Protein AF-0000000086814024 (afdb_homodimer)

Radius of gyration: 20.28 Å; Cα contacts (8 Å, |Δi|>4): 462; chains: 2; bounding box: 60×45×58 Å

Structure (mmCIF, N/CA/C/O backbone):
data_AF-0000000086814024-model_v1
#
loop_
_entity.id
_entity.type
_entity.pdbx_description
1 polymer 'Fibroblast growth factor'
#
loop_
_atom_site.group_PDB
_atom_site.id
_atom_site.type_symbol
_atom_site.label_atom_id
_atom_site.label_alt_id
_atom_site.label_comp_id
_atom_site.label_asym_id
_atom_site.label_entity_id
_atom_site.label_seq_id
_atom_site.pdbx_PDB_ins_code
_atom_site.Cartn_x
_atom_site.Cartn_y
_atom_site.Cartn_z
_atom_site.occupancy
_atom_site.B_iso_or_equiv
_atom_site.auth_seq_id
_atom_site.auth_comp_id
_atom_site.auth_asym_id
_atom_site.auth_atom_id
_atom_site.pdbx_PDB_model_num
ATOM 1 N N . MET A 1 1 ? 26.766 2.877 -0.945 1 27.7 1 MET A N 1
ATOM 2 C CA . MET A 1 1 ? 26.281 3.703 0.154 1 27.7 1 MET A CA 1
ATOM 3 C C . MET A 1 1 ? 26.094 2.871 1.42 1 27.7 1 MET A C 1
ATOM 5 O O . MET A 1 1 ? 25.75 1.693 1.351 1 27.7 1 MET A O 1
ATOM 9 N N . ARG A 1 2 ? 26.641 3.166 2.754 1 29.62 2 ARG A N 1
ATOM 10 C CA . ARG A 1 2 ? 27.203 2.314 3.803 1 29.62 2 ARG A CA 1
ATOM 11 C C . ARG A 1 2 ? 26.109 1.483 4.469 1 29.62 2 ARG A C 1
ATOM 13 O O . ARG A 1 2 ? 25.359 1.988 5.309 1 29.62 2 ARG A O 1
ATOM 20 N N . CYS A 1 3 ? 25.344 0.707 3.707 1 35.53 3 CYS A N 1
ATOM 21 C CA . CYS A 1 3 ? 24.688 -0.345 4.473 1 35.53 3 CYS A CA 1
ATOM 22 C C . CYS A 1 3 ? 25.672 -1.062 5.379 1 35.53 3 CYS A C 1
ATOM 24 O O . CYS A 1 3 ? 26.469 -1.87 4.91 1 35.53 3 CYS A O 1
ATOM 26 N N . ARG A 1 4 ? 26.438 -0.248 6.465 1 32.28 4 ARG A N 1
ATOM 27 C CA . ARG A 1 4 ? 27.344 -0.66 7.531 1 32.28 4 ARG A CA 1
ATOM 28 C C . ARG A 1 4 ? 26.953 -2.021 8.094 1 32.28 4 ARG A C 1
ATOM 30 O O . ARG A 1 4 ? 25.766 -2.314 8.242 1 32.28 4 ARG A O 1
ATOM 37 N N . LEU A 1 5 ? 27.953 -3.002 8.344 1 33.31 5 LEU A N 1
ATOM 38 C CA . LEU A 1 5 ? 28.359 -4.23 9.008 1 33.31 5 LEU A CA 1
ATOM 39 C C . LEU A 1 5 ? 27.844 -4.27 10.445 1 33.31 5 LEU A C 1
ATOM 41 O O . LEU A 1 5 ? 27.547 -3.227 11.031 1 33.31 5 LEU A O 1
ATOM 45 N N . TRP A 1 6 ? 28 -5.512 11.266 1 31.8 6 TRP A N 1
ATOM 46 C CA . TRP A 1 6 ? 27.578 -6.293 12.422 1 31.8 6 TRP A CA 1
ATOM 47 C C . TRP A 1 6 ? 27.938 -5.59 13.727 1 31.8 6 TRP A C 1
ATOM 49 O O . TRP A 1 6 ? 27.203 -5.668 14.711 1 31.8 6 TRP A O 1
ATOM 59 N N . LEU A 1 7 ? 29.266 -5.086 14 1 34.28 7 LEU A N 1
ATOM 60 C CA . LEU A 1 7 ? 29.906 -5.609 15.203 1 34.28 7 LEU A CA 1
ATOM 61 C C . LEU A 1 7 ? 29.203 -5.109 16.453 1 34.28 7 LEU A C 1
ATOM 63 O O . LEU A 1 7 ? 28.922 -5.891 17.375 1 34.28 7 LEU A O 1
ATOM 67 N N . GLY A 1 8 ? 29.5 -3.875 17.141 1 37.25 8 GLY A N 1
ATOM 68 C CA . GLY A 1 8 ? 29.891 -3.842 18.547 1 37.25 8 GLY A CA 1
ATOM 69 C C . GLY A 1 8 ? 28.734 -4.031 19.5 1 37.25 8 GLY A C 1
ATOM 70 O O . GLY A 1 8 ? 27.641 -3.496 19.266 1 37.25 8 GLY A O 1
ATOM 71 N N . LEU A 1 9 ? 28.797 -5.133 20.531 1 38.84 9 LEU A N 1
ATOM 72 C CA . LEU A 1 9 ? 28.156 -5.848 21.641 1 38.84 9 LEU A CA 1
ATOM 73 C C . LEU A 1 9 ? 27.75 -4.883 22.75 1 38.84 9 LEU A C 1
ATOM 75 O O . LEU A 1 9 ? 27.422 -5.309 23.859 1 38.84 9 LEU A O 1
ATOM 79 N N . ALA A 1 10 ? 28.188 -3.582 22.797 1 42.12 10 ALA A N 1
ATOM 80 C CA . ALA A 1 10 ? 28.188 -3.111 24.188 1 42.12 10 ALA A CA 1
ATOM 81 C C . ALA A 1 10 ? 26.828 -3.309 24.828 1 42.12 10 ALA A C 1
ATOM 83 O O . ALA A 1 10 ? 25.812 -2.809 24.328 1 42.12 10 ALA A O 1
ATOM 84 N N . TRP A 1 11 ? 26.703 -4.379 25.766 1 38.19 11 TRP A N 1
ATOM 85 C CA . TRP A 1 11 ? 25.719 -4.953 26.688 1 38.19 11 TRP A CA 1
ATOM 86 C C . TRP A 1 11 ? 25.094 -3.871 27.562 1 38.19 11 TRP A C 1
ATOM 88 O O . TRP A 1 11 ? 24.094 -4.121 28.25 1 38.19 11 TRP A O 1
ATOM 98 N N . LEU A 1 12 ? 25.953 -2.893 28.062 1 40.94 12 LEU A N 1
ATOM 99 C CA . LEU A 1 12 ? 25.578 -2.492 29.406 1 40.94 12 LEU A CA 1
ATOM 100 C C . LEU A 1 12 ? 24.188 -1.87 29.422 1 40.94 12 LEU A C 1
ATOM 102 O O . LEU A 1 12 ? 24 -0.721 29.016 1 40.94 12 LEU A O 1
ATOM 106 N N . LEU A 1 13 ? 23.203 -2.762 29.062 1 37.56 13 LEU A N 1
ATOM 107 C CA . LEU A 1 13 ? 21.812 -2.357 29.141 1 37.56 13 LEU A CA 1
ATOM 108 C C . LEU A 1 13 ? 21.438 -1.943 30.562 1 37.56 13 LEU A C 1
ATOM 110 O O . LEU A 1 13 ? 21.281 -2.793 31.438 1 37.56 13 LEU A O 1
ATOM 114 N N . LEU A 1 14 ? 22.25 -0.993 31.156 1 38.56 14 LEU A N 1
ATOM 115 C CA . LEU A 1 14 ? 21.656 -0.506 32.406 1 38.56 14 LEU A CA 1
ATOM 116 C C . LEU A 1 14 ? 20.156 -0.261 32.219 1 38.56 14 LEU A C 1
ATOM 118 O O . LEU A 1 14 ? 19.734 0.462 31.328 1 38.56 14 LEU A O 1
ATOM 122 N N . ALA A 1 15 ? 19.406 -1.253 32.719 1 37.56 15 ALA A N 1
ATOM 123 C CA . ALA A 1 15 ? 17.953 -1.358 32.906 1 37.56 15 ALA A CA 1
ATOM 124 C C . ALA A 1 15 ? 17.391 -0.088 33.531 1 37.56 15 ALA A C 1
ATOM 126 O O . ALA A 1 15 ? 17.531 0.134 34.75 1 37.56 15 ALA A O 1
ATOM 127 N N . ARG A 1 16 ? 17.75 1.13 33.125 1 37.81 16 ARG A N 1
ATOM 128 C CA . ARG A 1 16 ? 17 2.145 33.844 1 37.81 16 ARG A CA 1
ATOM 129 C C . ARG A 1 16 ? 15.508 1.826 33.844 1 37.81 16 ARG A C 1
ATOM 131 O O . ARG A 1 16 ? 14.992 1.274 32.875 1 37.81 16 ARG A O 1
ATOM 138 N N . ALA A 1 17 ? 14.977 1.644 35.094 1 39.06 17 ALA A N 1
ATOM 139 C CA . ALA A 1 17 ? 13.562 1.488 35.406 1 39.06 17 ALA A CA 1
ATOM 140 C C . ALA A 1 17 ? 12.711 2.5 34.656 1 39.06 17 ALA A C 1
ATOM 142 O O . ALA A 1 17 ? 12.945 3.707 34.719 1 39.06 17 ALA A O 1
ATOM 143 N N . PRO A 1 18 ? 12.352 2.234 33.375 1 38.06 18 PRO A N 1
ATOM 144 C CA . PRO A 1 18 ? 11.492 3.273 32.812 1 38.06 18 PRO A CA 1
ATOM 145 C C . PRO A 1 18 ? 10.344 3.67 33.719 1 38.06 18 PRO A C 1
ATOM 147 O O . PRO A 1 18 ? 9.828 2.832 34.469 1 38.06 18 PRO A O 1
ATOM 150 N N . GLY A 1 19 ? 10.469 4.707 34.531 1 33.19 19 GLY A N 1
ATOM 151 C CA . GLY A 1 19 ? 9.328 5.312 35.188 1 33.19 19 GLY A CA 1
ATOM 152 C C . GLY A 1 19 ? 8.062 5.289 34.344 1 33.19 19 GLY A C 1
ATOM 153 O O . GLY A 1 19 ? 8.133 5.184 33.125 1 33.19 19 GLY A O 1
ATOM 154 N N . ALA A 1 20 ? 6.934 5.012 35 1 36.22 20 ALA A N 1
ATOM 155 C CA . ALA A 1 20 ? 5.547 4.84 34.562 1 36.22 20 ALA A CA 1
ATOM 156 C C . ALA A 1 20 ? 5.117 5.973 33.625 1 36.22 20 ALA A C 1
ATOM 158 O O . ALA A 1 20 ? 4.734 7.051 34.094 1 36.22 20 ALA A O 1
ATOM 159 N N . ALA A 1 21 ? 5.934 6.5 32.781 1 40.34 21 ALA A N 1
ATOM 160 C CA . ALA A 1 21 ? 5.188 7.543 32.094 1 40.34 21 ALA A CA 1
ATOM 161 C C . ALA A 1 21 ? 3.9 6.984 31.5 1 40.34 21 ALA A C 1
ATOM 163 O O . ALA A 1 21 ? 3.912 5.934 30.844 1 40.34 21 ALA A O 1
ATOM 164 N N . ARG A 1 22 ? 2.877 7.121 32.094 1 36.31 22 ARG A N 1
ATOM 165 C CA . ARG A 1 22 ? 1.511 6.969 31.625 1 36.31 22 ARG A CA 1
ATOM 166 C C . ARG A 1 22 ? 1.355 7.578 30.234 1 36.31 22 ARG A C 1
ATOM 168 O O . ARG A 1 22 ? 1.285 8.805 30.078 1 36.31 22 ARG A O 1
ATOM 175 N N . THR A 1 23 ? 2.225 7.242 29.25 1 37.53 23 THR A N 1
ATOM 176 C CA . THR A 1 23 ? 1.844 7.777 27.938 1 37.53 23 THR A CA 1
ATOM 177 C C . THR A 1 23 ? 0.377 7.484 27.641 1 37.53 23 THR A C 1
ATOM 179 O O . THR A 1 23 ? -0.021 6.32 27.547 1 37.53 23 THR A O 1
ATOM 182 N N . SER A 1 24 ? -0.52 8.141 28.188 1 38.91 24 SER A N 1
ATOM 183 C CA . SER A 1 24 ? -1.853 8.117 27.594 1 38.91 24 SER A CA 1
ATOM 184 C C . SER A 1 24 ? -1.781 8.086 26.062 1 38.91 24 SER A C 1
ATOM 186 O O . SER A 1 24 ? -1.334 9.055 25.453 1 38.91 24 SER A O 1
ATOM 188 N N . SER A 1 25 ? -1.214 7.035 25.453 1 39.59 25 SER A N 1
ATOM 189 C CA . SER A 1 25 ? -1.237 6.828 24 1 39.59 25 SER A CA 1
ATOM 190 C C . SER A 1 25 ? -2.578 7.246 23.406 1 39.59 25 SER A C 1
ATOM 192 O O . SER A 1 25 ? -3.549 6.488 23.453 1 39.59 25 SER A O 1
ATOM 194 N N . GLY A 1 26 ? -3.037 8.422 23.688 1 36.91 26 GLY A N 1
ATOM 195 C CA . GLY A 1 26 ? -4.188 8.82 22.891 1 36.91 26 GLY A CA 1
ATOM 196 C C . GLY A 1 26 ? -4.086 8.398 21.438 1 36.91 26 GLY A C 1
ATOM 197 O O . GLY A 1 26 ? -3.027 8.531 20.812 1 36.91 26 GLY A O 1
ATOM 198 N N . LEU A 1 27 ? -4.715 7.289 21.062 1 42.31 27 LEU A N 1
ATOM 199 C CA . LEU A 1 27 ? -4.922 6.922 19.672 1 42.31 27 LEU A CA 1
ATOM 200 C C . LEU A 1 27 ? -5.043 8.164 18.797 1 42.31 27 LEU A C 1
ATOM 202 O O . LEU A 1 27 ? -5.941 8.984 19 1 42.31 27 LEU A O 1
ATOM 206 N N . ARG A 1 28 ? -3.984 8.844 18.469 1 41.75 28 ARG A N 1
ATOM 207 C CA . ARG A 1 28 ? -4.047 9.914 17.484 1 41.75 28 ARG A CA 1
ATOM 208 C C . ARG A 1 28 ? -5.062 9.602 16.391 1 41.75 28 ARG A C 1
ATOM 210 O O . ARG A 1 28 ? -5.055 8.508 15.836 1 41.75 28 ARG A O 1
ATOM 217 N N . ARG A 1 29 ? -6.238 10.148 16.438 1 46.12 29 ARG A N 1
ATOM 218 C CA . ARG A 1 29 ? -7.281 10.062 15.43 1 46.12 29 ARG A CA 1
ATOM 219 C C . ARG A 1 29 ? -6.691 10.164 14.023 1 46.12 29 ARG A C 1
ATOM 221 O O . ARG A 1 29 ? -5.848 11.023 13.766 1 46.12 29 ARG A O 1
ATOM 228 N N . PRO A 1 30 ? -6.809 9.086 13.242 1 48.22 30 PRO A N 1
ATOM 229 C CA . PRO A 1 30 ? -6.426 9.273 11.844 1 48.22 30 PRO A CA 1
ATOM 230 C C . PRO A 1 30 ? -6.973 10.57 11.25 1 48.22 30 PRO A C 1
ATOM 232 O O . PRO A 1 30 ? -8.148 10.898 11.453 1 48.22 30 PRO A O 1
ATOM 235 N N . ARG A 1 31 ? -6.258 11.633 11.125 1 46.56 31 ARG A N 1
ATOM 236 C CA . ARG A 1 31 ? -6.691 12.891 10.523 1 46.56 31 ARG A CA 1
ATOM 237 C C . ARG A 1 31 ? -7.188 12.672 9.094 1 46.56 31 ARG A C 1
ATOM 239 O O . ARG A 1 31 ? -6.438 12.211 8.234 1 46.56 31 ARG A O 1
ATOM 246 N N . SER A 1 32 ? -8.438 12.219 8.914 1 45.16 32 SER A N 1
ATOM 247 C CA . SER A 1 32 ? -9.031 12.234 7.582 1 45.16 32 SER A CA 1
ATOM 248 C C . SER A 1 32 ? -9.109 13.648 7.023 1 45.16 32 SER A C 1
ATOM 250 O O . SER A 1 32 ? -9.719 14.531 7.637 1 45.16 32 SER A O 1
ATOM 252 N N . TYR A 1 33 ? -8.156 14.297 6.688 1 46.97 33 TYR A N 1
ATOM 253 C CA . TYR A 1 33 ? -8.32 15.617 6.094 1 46.97 33 TYR A CA 1
ATOM 254 C C . TYR A 1 33 ? -9.141 15.539 4.812 1 46.97 33 TYR A C 1
ATOM 256 O O . TYR A 1 33 ? -9.047 14.555 4.066 1 46.97 33 TYR A O 1
ATOM 264 N N . PRO A 1 34 ? -10.25 16.188 4.676 1 48.5 34 PRO A N 1
ATOM 265 C CA . PRO A 1 34 ? -11.125 16.203 3.498 1 48.5 34 PRO A CA 1
ATOM 266 C C . PRO A 1 34 ? -10.336 16.219 2.188 1 48.5 34 PRO A C 1
ATOM 268 O O . PRO A 1 34 ? -10.719 15.523 1.234 1 48.5 34 PRO A O 1
ATOM 271 N N . HIS A 1 35 ? -9.555 17.391 1.841 1 51.19 35 HIS A N 1
ATOM 272 C CA . HIS A 1 35 ? -9.148 17.797 0.501 1 51.19 35 HIS A CA 1
ATOM 273 C C . HIS A 1 35 ? -7.898 17.047 0.048 1 51.19 35 HIS A C 1
ATOM 275 O O . HIS A 1 35 ? -6.832 17.656 -0.092 1 51.19 35 HIS A O 1
ATOM 281 N N . LEU A 1 36 ? -7.641 15.805 0.295 1 58.66 36 LEU A N 1
ATOM 282 C CA . LEU A 1 36 ? -6.359 15.141 0.079 1 58.66 36 LEU A CA 1
ATOM 283 C C . LEU A 1 36 ? -6.27 14.578 -1.336 1 58.66 36 LEU A C 1
ATOM 285 O O . LEU A 1 36 ? -5.246 14 -1.718 1 58.66 36 LEU A O 1
ATOM 289 N N . GLU A 1 37 ? -7.293 15.023 -2.182 1 68.5 37 GLU A N 1
ATOM 290 C CA . GLU A 1 37 ? -7.188 14.5 -3.543 1 68.5 37 GLU A CA 1
ATOM 291 C C . GLU A 1 37 ? -5.941 15.039 -4.242 1 68.5 37 GLU A C 1
ATOM 293 O O . GLU A 1 37 ? -5.66 16.234 -4.184 1 68.5 37 GLU A O 1
ATOM 298 N N . GLY A 1 38 ? -5.184 14.188 -4.695 1 73.31 38 GLY A N 1
ATOM 299 C CA . GLY A 1 38 ? -3.992 14.562 -5.445 1 73.31 38 GLY A CA 1
ATOM 300 C C . GLY A 1 38 ? -2.744 14.625 -4.586 1 73.31 38 GLY A C 1
ATOM 301 O O . GLY A 1 38 ? -1.641 14.82 -5.102 1 73.31 38 GLY A O 1
ATOM 302 N N . ASP A 1 39 ? -2.967 14.531 -3.314 1 80.88 39 ASP A N 1
ATOM 303 C CA . ASP A 1 39 ? -1.774 14.5 -2.473 1 80.88 39 ASP A CA 1
ATOM 304 C C . ASP A 1 39 ? -0.942 13.25 -2.748 1 80.88 39 ASP A C 1
ATOM 306 O O . ASP A 1 39 ? -1.49 12.164 -2.955 1 80.88 39 ASP A O 1
ATOM 310 N N . VAL A 1 40 ? 0.407 13.633 -2.969 1 87.94 40 VAL A N 1
ATOM 311 C CA . VAL A 1 40 ? 1.342 12.57 -3.312 1 87.94 40 VAL A CA 1
ATOM 312 C C . VAL A 1 40 ? 2.396 12.43 -2.217 1 87.94 40 VAL A C 1
ATOM 314 O O . VAL A 1 40 ? 2.889 13.43 -1.693 1 87.94 40 VAL A O 1
ATOM 317 N N . ARG A 1 41 ? 2.648 11.211 -1.819 1 89.06 41 ARG A N 1
ATOM 318 C CA . ARG A 1 41 ? 3.748 10.906 -0.911 1 89.06 41 ARG A CA 1
ATOM 319 C C . ARG A 1 41 ? 4.602 9.766 -1.449 1 89.06 41 ARG A C 1
ATOM 321 O O . ARG A 1 41 ? 4.074 8.75 -1.912 1 89.06 41 ARG A O 1
ATOM 328 N N . TRP A 1 42 ? 5.898 10 -1.424 1 93.12 42 TRP A N 1
ATOM 329 C CA . TRP A 1 42 ? 6.812 8.938 -1.817 1 93.12 42 TRP A CA 1
ATOM 330 C C . TRP A 1 42 ? 7.289 8.148 -0.599 1 93.12 42 TRP A C 1
ATOM 332 O O . TRP A 1 42 ? 7.848 8.727 0.338 1 93.12 42 TRP A O 1
ATOM 342 N N . ARG A 1 43 ? 7.051 6.906 -0.638 1 93.44 43 ARG A N 1
ATOM 343 C CA . ARG A 1 43 ? 7.422 6.02 0.461 1 93.44 43 ARG A CA 1
ATOM 344 C C . ARG A 1 43 ? 7.945 4.688 -0.062 1 93.44 43 ARG A C 1
ATOM 346 O O . ARG A 1 43 ? 7.703 4.328 -1.217 1 93.44 43 ARG A O 1
ATOM 353 N N . ARG A 1 44 ? 8.664 4.02 0.82 1 95.19 44 ARG A N 1
ATOM 354 C CA . ARG A 1 44 ? 8.977 2.613 0.589 1 95.19 44 ARG A CA 1
ATOM 355 C C . ARG A 1 44 ? 8.078 1.707 1.423 1 95.19 44 ARG A C 1
ATOM 357 O O . ARG A 1 44 ? 7.914 1.922 2.625 1 95.19 44 ARG A O 1
ATOM 364 N N . LEU A 1 45 ? 7.398 0.778 0.749 1 95.06 45 LEU A N 1
ATOM 365 C CA . LEU A 1 45 ? 6.496 -0.136 1.443 1 95.06 45 LEU A CA 1
ATOM 366 C C . LEU A 1 45 ? 7.262 -1.331 2.002 1 95.06 45 LEU A C 1
ATOM 368 O O . LEU A 1 45 ? 7.82 -2.125 1.244 1 95.06 45 LEU A O 1
ATOM 372 N N . PHE A 1 46 ? 7.18 -1.426 3.254 1 92.44 46 PHE A N 1
ATOM 373 C CA . PHE A 1 46 ? 7.93 -2.424 4.008 1 92.44 46 PHE A CA 1
ATOM 374 C C . PHE A 1 46 ? 7.008 -3.537 4.492 1 92.44 46 PHE A C 1
ATOM 376 O O . PHE A 1 46 ? 5.871 -3.279 4.895 1 92.44 46 PHE A O 1
ATOM 383 N N . SER A 1 47 ? 7.48 -4.703 4.438 1 89.44 47 SER A N 1
ATOM 384 C CA . SER A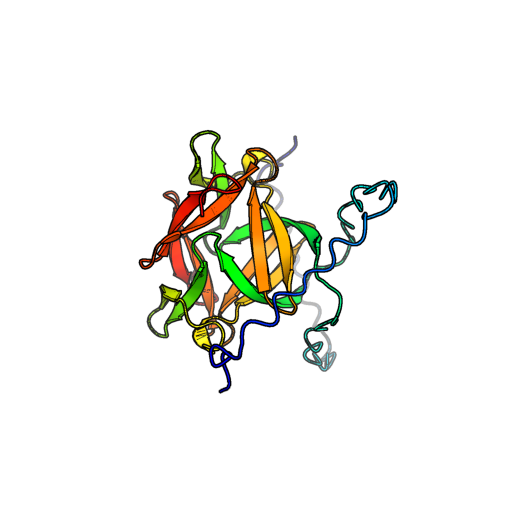 1 47 ? 6.742 -5.844 4.965 1 89.44 47 SER A CA 1
ATOM 385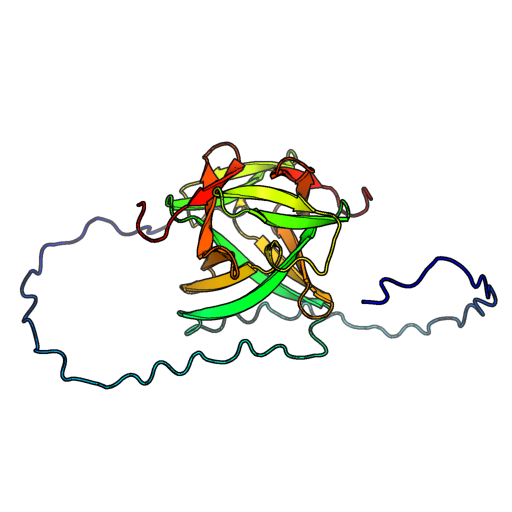 C C . SER A 1 47 ? 7.398 -6.398 6.227 1 89.44 47 SER A C 1
ATOM 387 O O . SER A 1 47 ? 8.602 -6.215 6.434 1 89.44 47 SER A O 1
ATOM 389 N N . SER A 1 48 ? 6.605 -7.07 7.012 1 83.88 48 SER A N 1
ATOM 390 C CA . SER A 1 48 ? 7.082 -7.66 8.258 1 83.88 48 SER A CA 1
ATOM 391 C C . SER A 1 48 ? 8.156 -8.711 8 1 83.88 48 SER A C 1
ATOM 393 O O . SER A 1 48 ? 8.961 -9.008 8.883 1 83.88 48 SER A O 1
ATOM 395 N N . THR A 1 49 ? 8.141 -9.203 6.828 1 83.88 49 THR A N 1
ATOM 396 C CA . THR A 1 49 ? 9.133 -10.211 6.477 1 83.88 49 THR A CA 1
ATOM 397 C C . THR A 1 49 ? 10.398 -9.555 5.922 1 83.88 49 THR A C 1
ATOM 399 O O . THR A 1 49 ? 11.266 -10.234 5.367 1 83.88 49 THR A O 1
ATOM 402 N N . HIS A 1 50 ? 10.578 -8.266 5.984 1 88.62 50 HIS A N 1
ATOM 403 C CA . HIS A 1 50 ? 11.766 -7.477 5.656 1 88.62 50 HIS A CA 1
ATOM 404 C C . HIS A 1 50 ? 11.953 -7.367 4.148 1 88.62 50 HIS A C 1
ATOM 406 O O . HIS A 1 50 ? 13.086 -7.395 3.656 1 88.62 50 HIS A O 1
ATOM 412 N N . PHE A 1 51 ? 10.875 -7.363 3.463 1 92.44 51 PHE A N 1
ATOM 413 C CA . PHE A 1 51 ? 10.898 -7.086 2.031 1 92.44 51 PHE A CA 1
ATOM 414 C C . PHE A 1 51 ? 10.273 -5.734 1.727 1 92.44 51 PHE A C 1
ATOM 416 O O . PHE A 1 51 ? 9.312 -5.328 2.385 1 92.44 51 PHE A O 1
ATOM 423 N N . PHE A 1 52 ? 10.875 -5.113 0.73 1 94.81 52 PHE A N 1
ATOM 424 C CA . PHE A 1 52 ? 10.297 -3.908 0.151 1 94.81 52 PHE A CA 1
ATOM 425 C C . PHE A 1 52 ? 9.633 -4.215 -1.188 1 94.81 52 PHE A C 1
ATOM 427 O O . PHE A 1 52 ? 10.156 -5.008 -1.975 1 94.81 52 PHE A O 1
ATOM 434 N N . LEU A 1 53 ? 8.5 -3.564 -1.377 1 95.88 53 LEU A N 1
ATOM 435 C CA . LEU A 1 53 ? 7.836 -3.711 -2.668 1 95.88 53 LEU A CA 1
ATOM 436 C C . LEU A 1 53 ? 8.656 -3.057 -3.777 1 95.88 53 LEU A C 1
ATOM 438 O O . LEU A 1 53 ? 9.141 -1.937 -3.617 1 95.88 53 LEU A O 1
ATOM 442 N N . ARG A 1 54 ? 8.875 -3.779 -4.805 1 96.12 54 ARG A N 1
ATOM 443 C CA . ARG A 1 54 ? 9.578 -3.279 -5.98 1 96.12 54 ARG A CA 1
ATOM 444 C C . ARG A 1 54 ? 8.82 -3.605 -7.258 1 96.12 54 ARG A C 1
ATOM 446 O O . ARG A 1 54 ? 8.242 -4.688 -7.387 1 96.12 54 ARG A O 1
ATOM 453 N N . VAL A 1 55 ? 8.812 -2.658 -8.195 1 96.12 55 VAL A N 1
ATOM 454 C CA . VAL A 1 55 ? 8.242 -2.871 -9.516 1 96.12 55 VAL A CA 1
ATOM 455 C C . VAL A 1 55 ? 9.32 -2.715 -10.586 1 96.12 55 VAL A C 1
ATOM 457 O O . VAL A 1 55 ? 9.906 -1.639 -10.734 1 96.12 55 VAL A O 1
ATOM 460 N N . ASP A 1 56 ? 9.523 -3.703 -11.312 1 95.25 56 ASP A N 1
ATOM 461 C CA . ASP A 1 56 ? 10.555 -3.662 -12.344 1 95.25 56 ASP A CA 1
ATOM 462 C C . ASP A 1 56 ? 10.016 -3.061 -13.641 1 95.25 56 ASP A C 1
ATOM 464 O O . ASP A 1 56 ? 8.805 -2.848 -13.781 1 95.25 56 ASP A O 1
ATOM 468 N N . PRO A 1 57 ? 10.914 -2.787 -14.586 1 95 57 PRO A N 1
ATOM 469 C CA . PRO A 1 57 ? 10.492 -2.123 -15.82 1 95 57 PRO A CA 1
ATOM 470 C C . PRO A 1 57 ? 9.547 -2.98 -16.656 1 95 57 PRO A C 1
ATOM 472 O O . PRO A 1 57 ? 8.914 -2.48 -17.594 1 95 57 PRO A O 1
ATOM 475 N N . SER A 1 58 ? 9.445 -4.262 -16.406 1 94.31 58 SER A N 1
ATOM 476 C CA . SER A 1 58 ? 8.523 -5.121 -17.141 1 94.31 58 SER A CA 1
ATOM 477 C C . SER A 1 58 ? 7.137 -5.105 -16.516 1 94.31 58 SER A C 1
ATOM 479 O O . SER A 1 58 ? 6.188 -5.664 -17.062 1 94.31 58 SER A O 1
ATOM 481 N N . GLY A 1 59 ? 7.055 -4.496 -15.375 1 94.31 59 GLY A N 1
ATOM 482 C CA . GLY A 1 59 ? 5.781 -4.457 -14.672 1 94.31 59 GLY A CA 1
ATOM 483 C C . GLY A 1 59 ? 5.633 -5.562 -13.641 1 94.31 59 GLY A C 1
ATOM 484 O O . GLY A 1 59 ? 4.582 -5.699 -13.016 1 94.31 59 GLY A O 1
ATOM 485 N N . LEU A 1 60 ? 6.688 -6.293 -13.5 1 96.06 60 LEU A N 1
ATOM 486 C CA . LEU A 1 60 ? 6.676 -7.359 -12.5 1 96.06 60 LEU A CA 1
ATOM 487 C C . LEU A 1 60 ? 6.844 -6.793 -11.094 1 96.06 60 LEU A C 1
ATOM 489 O O . LEU A 1 60 ? 7.727 -5.969 -10.859 1 96.06 60 LEU A O 1
ATOM 493 N N . VAL A 1 61 ? 5.957 -7.203 -10.297 1 95.88 61 VAL A N 1
ATOM 494 C CA . VAL A 1 61 ? 6.023 -6.785 -8.898 1 95.88 61 VAL A CA 1
ATOM 495 C C . VAL A 1 61 ? 6.699 -7.875 -8.062 1 95.88 61 VAL A C 1
ATOM 497 O O . VAL A 1 61 ? 6.289 -9.039 -8.109 1 95.88 61 VAL A O 1
ATOM 500 N N . GLN A 1 62 ? 7.734 -7.516 -7.285 1 96.25 62 GLN A N 1
ATOM 501 C CA . GLN A 1 62 ? 8.5 -8.438 -6.449 1 96.25 62 GLN A CA 1
ATOM 502 C C . GLN A 1 62 ? 8.906 -7.777 -5.133 1 96.25 62 GLN A C 1
ATOM 504 O O . GLN A 1 62 ? 8.586 -6.613 -4.891 1 96.25 62 GLN A O 1
ATOM 509 N N . GLY A 1 63 ? 9.445 -8.609 -4.297 1 94.38 63 GLY A N 1
ATOM 510 C CA . GLY A 1 63 ? 10.055 -8.102 -3.078 1 94.38 63 GLY A CA 1
ATOM 511 C C . GLY A 1 63 ? 11.57 -8.039 -3.145 1 94.38 63 GLY A C 1
ATOM 512 O O . GLY A 1 63 ? 12.195 -8.867 -3.807 1 94.38 63 GLY A O 1
ATOM 513 N N . THR A 1 64 ? 12.047 -6.973 -2.555 1 93.94 64 THR A N 1
ATOM 514 C CA . THR A 1 64 ? 13.5 -6.848 -2.445 1 93.94 64 THR A CA 1
ATOM 515 C C . THR A 1 64 ? 13.906 -6.539 -1.008 1 93.94 64 THR A C 1
ATOM 517 O O . THR A 1 64 ? 13.148 -5.906 -0.264 1 93.94 64 THR A O 1
ATOM 520 N N . ARG A 1 65 ? 15.039 -7.012 -0.68 1 92.62 65 ARG A N 1
ATOM 521 C CA . ARG A 1 65 ? 15.523 -6.723 0.665 1 92.62 65 ARG A CA 1
ATOM 522 C C . ARG A 1 65 ? 16.406 -5.473 0.672 1 92.62 65 ARG A C 1
ATOM 524 O O . ARG A 1 65 ? 16.812 -5 1.735 1 92.62 65 ARG A O 1
ATOM 531 N N . TRP A 1 66 ? 16.594 -4.91 -0.457 1 89.81 66 TRP A N 1
ATOM 532 C CA . TRP A 1 66 ? 17.422 -3.709 -0.574 1 89.81 66 TRP A CA 1
ATOM 533 C C . TRP A 1 66 ? 16.578 -2.453 -0.377 1 89.81 66 TRP A C 1
ATOM 535 O O . TRP A 1 66 ? 15.688 -2.162 -1.182 1 89.81 66 TRP A O 1
ATOM 545 N N . CYS A 1 67 ? 16.859 -1.712 0.619 1 81.19 67 CYS A N 1
ATOM 546 C CA . CYS A 1 67 ? 16.031 -0.558 0.968 1 81.19 67 CYS A CA 1
ATOM 547 C C . CYS A 1 67 ? 16.453 0.668 0.163 1 81.19 67 CYS A C 1
ATOM 549 O O . CYS A 1 67 ? 15.828 1.727 0.271 1 81.19 67 CYS A O 1
ATOM 551 N N . HIS A 1 68 ? 17.406 0.623 -0.664 1 86.62 68 HIS A N 1
ATOM 552 C CA . HIS A 1 68 ? 17.891 1.783 -1.408 1 86.62 68 HIS A CA 1
ATOM 553 C C . HIS A 1 68 ? 17.641 1.618 -2.904 1 86.62 68 HIS A C 1
ATOM 555 O O . HIS A 1 68 ? 18.141 2.404 -3.711 1 86.62 68 HIS A O 1
ATOM 561 N N . SER A 1 69 ? 16.875 0.641 -3.234 1 90.56 69 SER A N 1
ATOM 562 C CA . SER A 1 69 ? 16.594 0.453 -4.652 1 90.56 69 SER A CA 1
ATOM 563 C C . SER A 1 69 ? 15.617 1.512 -5.164 1 90.56 69 SER A C 1
ATOM 565 O O . SER A 1 69 ? 14.57 1.742 -4.559 1 90.56 69 SE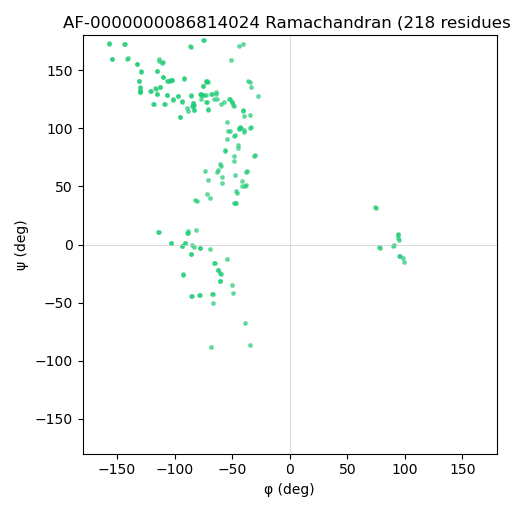R A O 1
ATOM 567 N N . PRO A 1 70 ? 16.031 2.164 -6.273 1 91 70 PRO A N 1
ATOM 568 C CA . PRO A 1 70 ? 15.117 3.154 -6.84 1 91 70 PRO A CA 1
ATOM 569 C C . PRO A 1 70 ? 13.773 2.547 -7.25 1 91 70 PRO A C 1
ATOM 571 O O . PRO A 1 70 ? 12.75 3.236 -7.238 1 91 70 PRO A O 1
ATOM 574 N N . ASP A 1 71 ? 13.797 1.27 -7.527 1 93.69 71 ASP A N 1
ATOM 575 C CA . ASP A 1 71 ? 12.594 0.596 -7.988 1 93.69 71 ASP A CA 1
ATOM 576 C C . ASP A 1 71 ? 11.641 0.312 -6.824 1 93.69 71 ASP A C 1
ATOM 578 O O . ASP A 1 71 ? 10.531 -0.173 -7.031 1 93.69 71 ASP A O 1
ATOM 582 N N . SER A 1 72 ? 12.086 0.667 -5.609 1 95.75 72 SER A N 1
ATOM 583 C CA . SER A 1 72 ? 11.266 0.363 -4.438 1 95.75 72 SER A CA 1
ATOM 584 C C . SER A 1 72 ? 10.555 1.609 -3.926 1 95.75 72 SER A C 1
ATOM 586 O O . SER A 1 72 ? 9.852 1.556 -2.916 1 95.75 72 SER A O 1
ATOM 588 N N . ILE A 1 73 ? 10.727 2.729 -4.582 1 95.56 73 ILE A N 1
ATOM 589 C CA . ILE A 1 73 ? 10.031 3.947 -4.188 1 95.56 73 ILE A CA 1
ATOM 590 C C . ILE A 1 73 ? 8.633 3.959 -4.801 1 95.56 73 ILE A C 1
ATOM 592 O O . ILE A 1 73 ? 8.484 3.877 -6.023 1 95.56 73 ILE A O 1
ATOM 596 N N . ILE A 1 74 ? 7.66 4.051 -3.92 1 95.31 74 ILE A N 1
ATOM 597 C CA . ILE A 1 74 ? 6.258 4.016 -4.32 1 95.31 74 ILE A CA 1
ATOM 598 C C . ILE A 1 74 ? 5.602 5.359 -4.008 1 95.31 74 ILE A C 1
ATOM 600 O O . ILE A 1 74 ? 5.758 5.895 -2.91 1 95.31 74 ILE A O 1
ATOM 604 N N . GLU A 1 75 ? 4.953 5.867 -5.004 1 94.31 75 GLU A N 1
ATOM 605 C CA . GLU A 1 75 ? 4.094 7.031 -4.8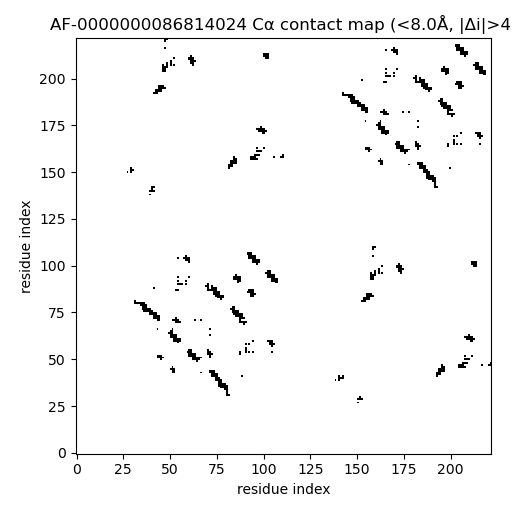12 1 94.31 75 GLU A CA 1
ATOM 606 C C . GLU A 1 75 ? 2.709 6.621 -4.316 1 94.31 75 GLU A C 1
ATOM 608 O O . GLU A 1 75 ? 2.02 5.832 -4.973 1 94.31 75 GLU A O 1
ATOM 613 N N . ILE A 1 76 ? 2.355 7.105 -3.15 1 93.5 76 ILE A N 1
ATOM 614 C CA . ILE A 1 76 ? 1.003 6.953 -2.625 1 93.5 76 ILE A CA 1
ATOM 615 C C . ILE A 1 76 ? 0.177 8.195 -2.957 1 93.5 76 ILE A C 1
ATOM 617 O O . ILE A 1 76 ? 0.401 9.266 -2.391 1 93.5 76 ILE A O 1
ATOM 621 N N . ARG A 1 77 ? -0.787 8.031 -3.885 1 91.44 77 ARG A N 1
ATOM 622 C CA . ARG A 1 77 ? -1.585 9.133 -4.406 1 91.44 77 ARG A CA 1
ATOM 623 C C . ARG A 1 77 ? -3.02 9.062 -3.895 1 91.44 77 ARG A C 1
ATOM 625 O O . ARG A 1 77 ? -3.701 8.055 -4.082 1 91.44 77 ARG A O 1
ATOM 632 N N . SER A 1 78 ? -3.34 10.156 -3.229 1 90.75 78 SER A N 1
ATOM 633 C CA . SER A 1 78 ? -4.73 10.242 -2.795 1 90.75 78 SER A CA 1
ATOM 634 C C . SER A 1 78 ? -5.664 10.477 -3.977 1 90.75 78 SER A C 1
ATOM 636 O O . SER A 1 78 ? -5.539 11.477 -4.688 1 90.75 78 SER A O 1
ATOM 638 N N . ILE A 1 79 ? -6.523 9.562 -4.254 1 88.5 79 ILE A N 1
ATOM 639 C CA . ILE A 1 79 ? -7.512 9.656 -5.324 1 88.5 79 ILE A CA 1
ATOM 640 C C . ILE A 1 79 ? -8.75 10.398 -4.82 1 88.5 79 ILE A C 1
ATOM 642 O O . ILE A 1 79 ? -9.273 11.281 -5.504 1 88.5 79 ILE A O 1
ATOM 646 N N . ARG A 1 80 ? -9.227 10.086 -3.643 1 87.44 80 ARG A N 1
ATOM 647 C CA . ARG A 1 80 ? -10.305 10.719 -2.891 1 87.44 80 ARG A CA 1
ATOM 648 C C . ARG A 1 80 ? -10.172 10.445 -1.397 1 87.44 80 ARG A C 1
ATOM 650 O O . ARG A 1 80 ? -9.234 9.758 -0.97 1 87.44 80 ARG A O 1
ATOM 657 N N . VAL A 1 81 ? -10.945 11.047 -0.724 1 85.19 81 VAL A N 1
ATOM 658 C CA . VAL A 1 81 ? -10.859 10.93 0.728 1 85.19 81 VAL A CA 1
ATOM 659 C C . VAL A 1 81 ? -10.797 9.453 1.121 1 85.19 81 VAL A C 1
ATOM 661 O O . VAL A 1 81 ? -11.672 8.672 0.743 1 85.19 81 VAL A O 1
ATOM 664 N N . GLY A 1 82 ? -9.727 9.023 1.854 1 87.88 82 GLY A N 1
ATOM 665 C CA . GLY A 1 82 ? -9.578 7.703 2.438 1 87.88 82 GLY A CA 1
ATOM 666 C C . GLY A 1 82 ? -9.164 6.648 1.428 1 87.88 82 GLY A C 1
ATOM 667 O O . GLY A 1 82 ? -9.109 5.461 1.753 1 87.88 82 GLY A O 1
ATOM 668 N N . VAL A 1 83 ? -9.047 7.047 0.138 1 92.44 83 VAL A N 1
ATOM 669 C CA . VAL A 1 83 ? -8.688 6.082 -0.897 1 92.44 83 VAL A CA 1
ATOM 670 C C . VAL A 1 83 ? -7.398 6.52 -1.59 1 92.44 83 VAL A C 1
ATOM 672 O O . VAL A 1 83 ? -7.273 7.672 -2.012 1 92.44 83 VAL A O 1
ATOM 675 N N . VAL A 1 84 ? -6.473 5.637 -1.752 1 93.88 84 VAL A N 1
ATOM 676 C CA . VAL A 1 84 ? -5.203 5.98 -2.389 1 93.88 84 VAL A CA 1
ATOM 677 C C . VAL A 1 84 ? -4.855 4.93 -3.441 1 93.88 84 VAL A C 1
ATOM 679 O O . VAL A 1 84 ? -5.32 3.789 -3.369 1 93.88 84 VAL A O 1
ATOM 682 N N . ALA A 1 85 ? -4.043 5.352 -4.43 1 94.62 85 ALA A N 1
ATOM 683 C CA . ALA A 1 85 ? -3.443 4.48 -5.438 1 94.62 85 ALA A CA 1
ATOM 684 C C . ALA A 1 85 ? -1.924 4.461 -5.309 1 94.62 85 ALA A C 1
ATOM 686 O O . ALA A 1 85 ? -1.32 5.434 -4.848 1 94.62 85 ALA A O 1
ATOM 687 N N . LEU A 1 86 ? -1.367 3.365 -5.66 1 95.38 86 LEU A N 1
ATOM 688 C CA . LEU A 1 86 ? 0.077 3.172 -5.582 1 95.38 86 LEU A CA 1
ATOM 689 C C . LEU A 1 86 ? 0.706 3.193 -6.969 1 95.38 86 LEU A C 1
ATOM 691 O O . LEU A 1 86 ? 0.235 2.508 -7.879 1 95.38 86 LEU A O 1
ATOM 695 N N . LYS A 1 87 ? 1.708 3.988 -7.129 1 95.31 87 LYS A N 1
ATOM 696 C CA . LYS A 1 87 ? 2.457 4.094 -8.375 1 95.31 87 LYS A CA 1
ATOM 697 C C . LYS A 1 87 ? 3.959 3.99 -8.125 1 95.31 87 LYS A C 1
ATOM 699 O O . LYS A 1 87 ? 4.488 4.641 -7.227 1 95.31 87 LYS A O 1
ATOM 704 N N . ALA A 1 88 ? 4.57 3.141 -8.93 1 95.88 88 ALA A N 1
ATOM 705 C CA . ALA A 1 88 ? 6.027 3.076 -8.852 1 95.88 88 ALA A CA 1
ATOM 706 C C . ALA A 1 88 ? 6.668 4.324 -9.453 1 95.88 88 ALA A C 1
ATOM 708 O O . ALA A 1 88 ? 6.504 4.594 -10.648 1 95.88 88 ALA A O 1
ATOM 709 N N . VAL A 1 89 ? 7.434 4.992 -8.695 1 95.69 89 VAL A N 1
ATOM 710 C CA . VAL A 1 89 ? 7.957 6.293 -9.094 1 95.69 89 VAL A CA 1
ATOM 711 C C . VAL A 1 89 ? 8.914 6.133 -10.273 1 95.69 89 VAL A C 1
ATOM 713 O O . VAL A 1 89 ? 8.844 6.887 -11.242 1 95.69 89 VAL A O 1
ATOM 716 N N . HIS A 1 90 ? 9.727 5.133 -10.188 1 95 90 HIS A N 1
ATOM 717 C CA . HIS A 1 90 ? 10.797 5.004 -11.164 1 95 90 HIS A CA 1
ATOM 718 C C . HIS A 1 90 ? 10.281 4.434 -12.484 1 95 90 HIS A C 1
ATOM 720 O O . HIS A 1 90 ? 10.672 4.887 -13.562 1 95 90 HIS A O 1
ATOM 726 N N . THR A 1 91 ? 9.453 3.439 -12.445 1 94.5 91 THR A N 1
ATOM 727 C CA . THR A 1 91 ? 9.023 2.754 -13.656 1 94.5 91 THR A CA 1
ATOM 728 C C . THR A 1 91 ? 7.734 3.361 -14.195 1 94.5 91 THR A C 1
ATOM 730 O O . THR A 1 91 ? 7.422 3.223 -15.383 1 94.5 91 THR A O 1
ATOM 733 N N . GLY A 1 92 ? 6.965 3.951 -13.352 1 94.12 92 GLY A N 1
ATOM 734 C CA . GLY A 1 92 ? 5.742 4.617 -13.773 1 94.12 92 GLY A CA 1
ATOM 735 C C . GLY A 1 92 ? 4.531 3.703 -13.766 1 94.12 92 GLY A C 1
ATOM 736 O O . GLY A 1 92 ? 3.418 4.137 -14.07 1 94.12 92 GLY A O 1
ATOM 737 N N . PHE A 1 93 ? 4.723 2.465 -13.414 1 94.81 93 PHE A N 1
ATOM 738 C CA . PHE A 1 93 ? 3.605 1.527 -13.359 1 94.81 93 PHE A CA 1
ATOM 739 C C . PHE A 1 93 ? 2.746 1.779 -12.125 1 94.81 93 PHE A C 1
ATOM 741 O O . PHE A 1 93 ? 3.268 2.045 -11.047 1 94.81 93 PHE A O 1
ATOM 748 N N . PHE A 1 94 ? 1.446 1.755 -12.344 1 94.75 94 PHE A N 1
ATOM 749 C CA . PHE A 1 94 ? 0.573 1.59 -11.195 1 94.75 94 PHE A CA 1
ATOM 750 C C . PHE A 1 94 ? 0.636 0.161 -10.664 1 94.75 94 PHE A C 1
ATOM 752 O O . PHE A 1 94 ? 0.748 -0.789 -11.445 1 94.75 94 PHE A O 1
ATOM 759 N N . VAL A 1 95 ? 0.631 0.069 -9.305 1 94.94 95 VAL A N 1
ATOM 760 C CA . VAL A 1 95 ? 0.551 -1.262 -8.711 1 94.94 95 VAL A CA 1
ATOM 761 C C . VAL A 1 95 ? -0.906 -1.716 -8.656 1 94.94 95 VAL A C 1
ATOM 763 O O . VAL A 1 95 ? -1.734 -1.089 -7.996 1 94.94 95 VAL A O 1
ATOM 766 N N . ALA A 1 96 ? -1.155 -2.754 -9.391 1 94.06 96 ALA A N 1
ATOM 767 C CA . ALA A 1 96 ? -2.508 -3.301 -9.445 1 94.06 96 ALA A CA 1
ATOM 768 C C . ALA A 1 96 ? -2.562 -4.691 -8.82 1 94.06 96 ALA A C 1
ATOM 770 O O . ALA A 1 96 ? -1.523 -5.293 -8.531 1 94.06 96 ALA A O 1
ATOM 771 N N . MET A 1 97 ? -3.789 -5.031 -8.453 1 92.38 97 MET A N 1
ATOM 772 C CA . MET A 1 97 ? -4.016 -6.34 -7.852 1 92.38 97 MET A CA 1
ATOM 773 C C . MET A 1 97 ? -5.176 -7.059 -8.531 1 92.38 97 MET A C 1
ATOM 775 O O . MET A 1 97 ? -6.195 -6.445 -8.852 1 92.38 97 MET A O 1
ATOM 779 N N . SER A 1 98 ? -4.965 -8.297 -8.805 1 89.94 98 SER A N 1
ATOM 780 C CA . SER A 1 98 ? -6.066 -9.125 -9.281 1 89.94 98 SER A CA 1
ATOM 781 C C . SER A 1 98 ? -7.016 -9.492 -8.141 1 89.94 98 SER A C 1
ATOM 783 O O . SER A 1 98 ? -6.738 -9.188 -6.98 1 89.94 98 SER A O 1
ATOM 785 N N . ARG A 1 99 ? -8.047 -10.148 -8.484 1 90 99 ARG A N 1
ATOM 786 C CA . ARG A 1 99 ? -9.047 -10.594 -7.52 1 90 99 ARG A CA 1
ATOM 787 C C . ARG A 1 99 ? -8.43 -11.523 -6.477 1 90 99 ARG A C 1
ATOM 789 O O . ARG A 1 99 ? -8.836 -11.523 -5.316 1 90 99 ARG A O 1
ATOM 796 N N . ARG A 1 100 ? -7.414 -12.273 -6.906 1 90.88 100 ARG A N 1
ATOM 797 C CA . ARG A 1 100 ? -6.824 -13.273 -6.02 1 90.88 100 ARG A CA 1
ATOM 798 C C . ARG A 1 100 ? -5.672 -12.68 -5.215 1 90.88 100 ARG A C 1
ATOM 800 O O . ARG A 1 100 ? -4.941 -13.398 -4.539 1 90.88 100 ARG A O 1
ATOM 807 N N . GLY A 1 101 ? -5.395 -11.445 -5.383 1 89.25 101 GLY A N 1
ATOM 808 C CA . GLY A 1 101 ? -4.375 -10.789 -4.578 1 89.25 101 GLY A CA 1
ATOM 809 C C . GLY A 1 101 ? -3.012 -10.773 -5.238 1 89.25 101 GLY A C 1
ATOM 810 O O . GLY A 1 101 ? -2.008 -10.461 -4.594 1 89.25 101 GLY A O 1
ATOM 811 N N . HIS A 1 102 ? -3.041 -11.195 -6.496 1 92.25 102 HIS A N 1
ATOM 812 C CA . HIS A 1 102 ? -1.786 -11.141 -7.238 1 92.25 102 HIS A CA 1
ATOM 813 C C . HIS A 1 102 ? -1.471 -9.727 -7.691 1 92.25 102 HIS A C 1
ATOM 815 O O . HIS A 1 102 ? -2.314 -9.062 -8.305 1 92.25 102 HIS A O 1
ATOM 821 N N . LEU A 1 103 ? -0.22 -9.336 -7.379 1 94.25 103 LEU A N 1
ATOM 822 C CA . LEU A 1 103 ? 0.18 -7.977 -7.727 1 94.25 103 LEU A CA 1
ATOM 823 C C . LEU A 1 103 ? 0.832 -7.938 -9.102 1 94.25 103 LEU A C 1
ATOM 825 O O . LEU A 1 103 ? 1.569 -8.859 -9.477 1 94.25 103 LEU A O 1
ATOM 829 N N . TYR A 1 104 ? 0.547 -6.875 -9.82 1 94.12 104 TYR A N 1
ATOM 830 C CA . TYR A 1 104 ? 1.187 -6.621 -11.109 1 94.12 104 TYR A CA 1
ATOM 831 C C . TYR A 1 104 ? 1.204 -5.129 -11.422 1 94.12 104 TYR A C 1
ATOM 833 O O . TYR A 1 104 ? 0.487 -4.348 -10.797 1 94.12 104 TYR A O 1
ATOM 841 N N . GLY A 1 105 ? 2.072 -4.77 -12.289 1 94.75 105 GLY A N 1
ATOM 842 C CA . GLY A 1 105 ? 2.141 -3.389 -12.742 1 94.75 105 GLY A CA 1
ATOM 843 C C . GLY A 1 105 ? 1.192 -3.09 -13.883 1 94.75 105 GLY A C 1
ATOM 844 O O . GLY A 1 105 ? 1.104 -3.859 -14.844 1 94.75 105 GLY A O 1
ATOM 845 N N . SER A 1 106 ? 0.396 -2.004 -13.664 1 93.56 106 SER A N 1
ATOM 846 C CA . SER A 1 106 ? -0.522 -1.579 -14.711 1 93.56 106 SER A CA 1
ATOM 847 C C . SER A 1 106 ? -0.114 -0.228 -15.289 1 93.56 106 SER A C 1
ATOM 849 O O . SER A 1 106 ? 0.386 0.636 -14.57 1 93.56 106 SER A O 1
ATOM 851 N N . VAL A 1 107 ? -0.144 -0.08 -16.625 1 85.69 107 VAL A N 1
ATOM 852 C CA . VAL A 1 107 ? 0.177 1.181 -17.281 1 85.69 107 VAL A CA 1
ATOM 853 C C . VAL A 1 107 ? -0.948 2.188 -17.047 1 85.69 107 VAL A C 1
ATOM 855 O O . VAL A 1 107 ? -2.119 1.809 -16.953 1 85.69 107 VAL A O 1
ATOM 858 N N . PRO A 1 108 ? -0.423 3.406 -16.828 1 72.75 108 PRO A N 1
ATOM 859 C CA . PRO A 1 108 ? -1.462 4.43 -16.688 1 72.75 108 PRO A CA 1
ATOM 860 C C . PRO A 1 108 ? -2.449 4.43 -17.844 1 72.75 108 PRO A C 1
ATOM 862 O O . PRO A 1 108 ? -2.047 4.273 -19 1 72.75 108 PRO A O 1
ATOM 865 N N . GLY A 1 109 ? -3.73 4.324 -17.609 1 67.75 109 GLY A N 1
ATOM 866 C CA . GLY A 1 109 ? -4.715 4.344 -18.672 1 67.75 109 GLY A CA 1
ATOM 867 C C . GLY A 1 109 ? -5.18 2.959 -19.094 1 67.75 109 GLY A C 1
ATOM 868 O O . GLY A 1 109 ? -6.07 2.82 -19.938 1 67.75 109 GLY A O 1
ATOM 869 N N . ALA A 1 110 ? -4.527 1.914 -18.672 1 60.72 110 ALA A N 1
ATOM 870 C CA . ALA A 1 110 ? -4.949 0.572 -19.062 1 60.72 110 ALA A CA 1
ATOM 871 C C . ALA A 1 110 ? -6.242 0.176 -18.359 1 60.72 110 ALA A C 1
ATOM 873 O O . ALA A 1 110 ? -6.594 -1.007 -18.312 1 60.72 110 ALA A O 1
ATOM 874 N N . HIS A 1 111 ? -7.203 0.998 -18.266 1 49.81 111 HIS A N 1
ATOM 875 C CA . HIS A 1 111 ? -8.445 0.618 -17.594 1 49.81 111 HIS A CA 1
ATOM 876 C C . HIS A 1 111 ? -9.305 -0.263 -18.5 1 49.81 111 HIS A C 1
ATOM 878 O O . HIS A 1 111 ? -9.258 -0.137 -19.719 1 49.81 111 HIS A O 1
ATOM 884 N N . MET B 1 1 ? -25.578 0.445 2.158 1 28.48 1 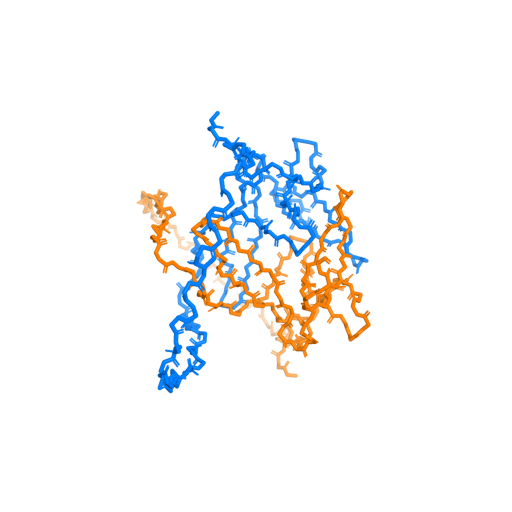MET B N 1
ATOM 885 C CA . MET B 1 1 ? -25.156 1.807 2.457 1 28.48 1 MET B CA 1
ATOM 886 C C . MET B 1 1 ? -24.781 2.551 1.179 1 28.48 1 MET B C 1
ATOM 888 O O . MET B 1 1 ? -24.234 1.957 0.243 1 28.48 1 MET B O 1
ATOM 892 N N . ARG B 1 2 ? -25.297 3.852 0.651 1 30.36 2 ARG B N 1
ATOM 893 C CA . ARG B 1 2 ? -25.781 4.199 -0.68 1 30.36 2 ARG B CA 1
ATOM 894 C C . ARG B 1 2 ? -24.625 4.309 -1.673 1 30.36 2 ARG B C 1
ATOM 896 O O . ARG B 1 2 ? -23.891 5.297 -1.662 1 30.36 2 ARG B O 1
ATOM 903 N N . CYS B 1 3 ? -23.859 3.217 -1.962 1 34.66 3 CYS B N 1
ATOM 904 C CA . CYS B 1 3 ? -23.234 3.246 -3.279 1 34.66 3 CYS B CA 1
ATOM 905 C C . CYS B 1 3 ? -24.188 3.803 -4.324 1 34.66 3 CYS B C 1
ATOM 907 O O . CYS B 1 3 ? -25.359 3.404 -4.379 1 34.66 3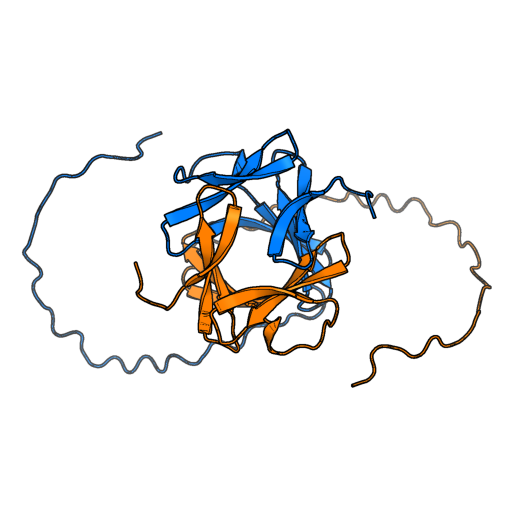 CYS B O 1
ATOM 909 N N . ARG B 1 4 ? -24.125 4.992 -4.988 1 33.25 4 ARG B N 1
ATOM 910 C CA . ARG B 1 4 ? -25.031 5.68 -5.91 1 33.25 4 ARG B CA 1
ATOM 911 C C . ARG B 1 4 ? -25.781 4.684 -6.785 1 33.25 4 ARG B C 1
ATOM 913 O O . ARG B 1 4 ? -25.188 3.773 -7.355 1 33.25 4 ARG B O 1
ATOM 920 N N . LEU B 1 5 ? -27.109 4.457 -6.695 1 35.19 5 LEU B N 1
ATOM 921 C CA . LEU B 1 5 ? -28.125 4.445 -7.742 1 35.19 5 LEU B CA 1
ATOM 922 C C . LEU B 1 5 ? -27.734 5.359 -8.898 1 35.19 5 LEU B C 1
ATOM 924 O O . LEU B 1 5 ? -27.156 6.43 -8.68 1 35.19 5 LEU B O 1
ATOM 928 N N . TRP B 1 6 ? -27.734 4.879 -10.266 1 36.38 6 TRP B N 1
ATOM 929 C CA . TRP B 1 6 ? -27.562 5.441 -11.602 1 36.38 6 TRP B CA 1
ATOM 930 C C . TRP B 1 6 ? -28.391 6.715 -11.758 1 36.38 6 TRP B C 1
ATOM 932 O O . TRP B 1 6 ? -29.609 6.656 -11.93 1 36.38 6 TRP B O 1
ATOM 942 N N . LEU B 1 7 ? -28.641 7.688 -10.773 1 36.16 7 LEU B N 1
ATOM 943 C CA . LEU B 1 7 ? -29.484 8.75 -11.328 1 36.16 7 LEU B CA 1
ATOM 944 C C . LEU B 1 7 ? -29 9.148 -12.719 1 36.16 7 LEU B C 1
ATOM 946 O O . LEU B 1 7 ? -27.859 8.875 -13.086 1 36.16 7 LEU B O 1
ATOM 950 N N . GLY B 1 8 ? -29.859 10.086 -13.578 1 36.72 8 GLY B N 1
ATOM 951 C CA . GLY B 1 8 ? -30.219 10.797 -14.797 1 36.72 8 GLY B CA 1
ATOM 952 C C . GLY B 1 8 ? -29.062 11.578 -15.398 1 36.72 8 GLY B C 1
ATOM 953 O O . GLY B 1 8 ? -28.094 11.875 -14.711 1 36.72 8 GLY B O 1
ATOM 954 N N . LEU B 1 9 ? -29.203 11.914 -16.906 1 40.66 9 LEU B N 1
ATOM 955 C CA . LEU B 1 9 ? -28.656 12.305 -18.203 1 40.66 9 LEU B CA 1
ATOM 956 C C . LEU B 1 9 ? -28.172 13.758 -18.188 1 40.66 9 LEU B C 1
ATOM 958 O O . LEU B 1 9 ? -28.031 14.383 -19.234 1 40.66 9 LEU B O 1
ATOM 962 N N . ALA B 1 10 ? -28.344 14.57 -17.094 1 42.81 10 ALA B N 1
ATOM 963 C CA . ALA B 1 10 ? -28.25 15.953 -17.547 1 42.81 10 ALA B CA 1
ATOM 964 C C . ALA B 1 10 ? -26.953 16.203 -18.297 1 42.81 10 ALA B C 1
ATOM 966 O O . ALA B 1 10 ? -25.859 16.109 -17.703 1 42.81 10 ALA B O 1
ATOM 967 N N . TRP B 1 11 ? -26.953 16.016 -19.703 1 38.28 11 TRP B N 1
ATOM 968 C CA . TRP B 1 11 ? -25.984 16.234 -20.766 1 38.28 11 TRP B CA 1
ATOM 969 C C . TRP B 1 11 ? -25.406 17.641 -20.688 1 38.28 11 TRP B C 1
ATOM 971 O O . TRP B 1 11 ? -24.5 18 -21.453 1 38.28 11 TRP B O 1
ATOM 981 N N . LEU B 1 12 ? -26.25 18.672 -20.266 1 41.03 12 LEU B N 1
ATOM 982 C CA . LEU B 1 12 ? -25.906 19.922 -20.938 1 41.03 12 LEU B CA 1
ATOM 983 C C . LEU B 1 12 ? -24.484 20.359 -20.547 1 41.03 12 LEU B C 1
ATOM 985 O O . LEU B 1 12 ? -24.266 20.891 -19.453 1 41.03 12 LEU B O 1
ATOM 989 N N . LEU B 1 13 ? -23.547 19.484 -20.922 1 37.81 13 LEU B N 1
ATOM 990 C CA . LEU B 1 13 ? -22.141 19.859 -20.719 1 37.81 13 LEU B CA 1
ATOM 991 C C . LEU B 1 13 ? -21.797 21.141 -21.469 1 37.81 13 LEU B C 1
ATOM 993 O O . LEU B 1 13 ? -21.703 21.125 -22.703 1 37.81 13 LEU B O 1
ATOM 997 N N . LEU B 1 14 ? -22.547 22.25 -21.156 1 38.16 14 LEU B N 1
ATOM 998 C CA . LEU B 1 14 ? -21.953 23.484 -21.688 1 38.16 14 LEU B CA 1
ATOM 999 C C . LEU B 1 14 ? -20.453 23.5 -21.5 1 38.16 14 LEU B C 1
ATOM 1001 O O . LEU B 1 14 ? -19.953 23.312 -20.375 1 38.16 14 LEU B O 1
ATOM 1005 N N . ALA B 1 15 ? -19.75 23.172 -22.609 1 36.91 15 ALA B N 1
ATOM 1006 C CA . ALA B 1 15 ? -18.328 23.203 -22.906 1 36.91 15 ALA B CA 1
ATOM 1007 C C . ALA B 1 15 ? -17.703 24.531 -22.469 1 36.91 15 ALA B C 1
ATOM 1009 O O . ALA B 1 15 ? -17.875 25.547 -23.125 1 36.91 15 ALA B O 1
ATOM 1010 N N . ARG B 1 16 ? -17.984 25.047 -21.266 1 37.38 16 ARG B N 1
ATOM 1011 C CA . ARG B 1 16 ? -17.203 26.25 -21.062 1 37.38 16 ARG B CA 1
ATOM 1012 C C . ARG B 1 16 ? -15.727 26.016 -21.391 1 37.38 16 ARG B C 1
ATOM 1014 O O . ARG B 1 16 ? -15.219 24.906 -21.188 1 37.38 16 ARG B O 1
ATOM 1021 N N . ALA B 1 17 ? -15.234 26.828 -22.391 1 39.25 17 ALA B N 1
ATOM 1022 C CA . ALA B 1 17 ? -13.844 26.938 -22.812 1 39.25 17 ALA B CA 1
ATOM 1023 C C . ALA B 1 17 ? -12.906 27.031 -21.609 1 39.25 17 ALA B C 1
ATOM 1025 O O . ALA B 1 17 ? -13.078 27.906 -20.75 1 39.25 17 ALA B O 1
ATOM 1026 N N . PRO B 1 18 ? -12.484 25.906 -21.031 1 38.09 18 PRO B N 1
ATOM 1027 C CA . PRO B 1 18 ? -11.555 26.125 -19.922 1 38.09 18 PRO B CA 1
ATOM 1028 C C . PRO B 1 18 ? -10.43 27.0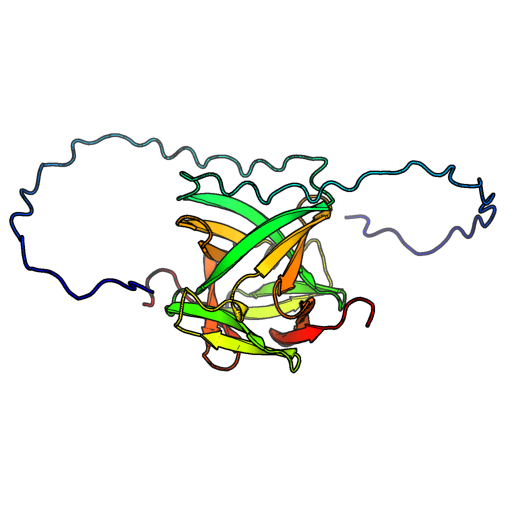94 -20.281 1 38.09 18 PRO B C 1
ATOM 1030 O O . PRO B 1 18 ? -9.945 27.094 -21.422 1 38.09 18 PRO B O 1
ATOM 1033 N N . GLY B 1 19 ? -10.562 28.375 -20.016 1 32.97 19 GLY B N 1
ATOM 1034 C CA . GLY B 1 19 ? -9.422 29.266 -20.047 1 32.97 19 GLY B CA 1
ATOM 1035 C C . GLY B 1 19 ? -8.141 28.625 -19.547 1 32.97 19 GLY B C 1
ATOM 1036 O O . GLY B 1 19 ? -8.188 27.625 -18.828 1 32.97 19 GLY B O 1
ATOM 1037 N N . ALA B 1 20 ? -7.02 28.953 -20.234 1 35.62 20 ALA B N 1
ATOM 1038 C CA . ALA B 1 20 ? -5.629 28.516 -20.109 1 35.62 20 ALA B CA 1
ATOM 1039 C C . ALA B 1 20 ? -5.152 28.578 -18.672 1 35.62 20 ALA B C 1
ATOM 1041 O O . ALA B 1 20 ? -4.762 29.641 -18.188 1 35.62 20 ALA B O 1
ATOM 1042 N N . ALA B 1 21 ? -5.98 28.297 -17.672 1 39.56 21 ALA B N 1
ATOM 1043 C CA . ALA B 1 21 ? -5.211 28.453 -16.453 1 39.56 21 ALA B CA 1
ATOM 1044 C C . ALA B 1 21 ? -3.906 27.672 -16.5 1 39.56 21 ALA B C 1
ATOM 1046 O O . ALA B 1 21 ? -3.898 26.5 -16.891 1 39.56 21 ALA B O 1
ATOM 1047 N N . ARG B 1 22 ? -2.895 28.281 -16.812 1 36.03 22 ARG B N 1
ATOM 1048 C CA . ARG B 1 22 ? -1.519 27.828 -16.625 1 36.03 22 ARG B CA 1
ATOM 1049 C C . ARG B 1 22 ? -1.337 27.156 -15.266 1 36.03 22 ARG B C 1
ATOM 1051 O O . ARG B 1 22 ? -1.311 27.844 -14.234 1 36.03 22 ARG B O 1
ATOM 1058 N N . THR B 1 23 ? -2.127 26.125 -14.906 1 37.88 23 THR B N 1
ATOM 1059 C CA . THR B 1 23 ? -1.742 25.453 -13.672 1 37.88 23 THR B CA 1
ATOM 1060 C C . THR B 1 23 ? -0.25 25.141 -13.672 1 37.88 23 THR B C 1
ATOM 1062 O O . THR B 1 23 ? 0.221 24.344 -14.484 1 37.88 23 THR B O 1
ATOM 1065 N N . SER B 1 24 ? 0.578 26.047 -13.547 1 39.5 24 SER B N 1
ATOM 1066 C CA . SER B 1 24 ? 1.928 25.656 -13.148 1 39.5 24 SER B CA 1
ATOM 1067 C C . SER B 1 24 ? 1.897 24.531 -12.125 1 39.5 24 SER B C 1
ATOM 1069 O O . SER B 1 24 ? 1.452 24.719 -10.992 1 39.5 24 SER B O 1
ATOM 1071 N N . SER B 1 25 ? 1.371 23.344 -12.477 1 39.75 25 SER B N 1
ATOM 1072 C CA . SER B 1 25 ? 1.424 22.156 -11.648 1 39.75 25 SER B CA 1
ATOM 1073 C C . SER B 1 25 ? 2.762 22.031 -10.93 1 39.75 25 SER B C 1
ATOM 1075 O O . SER B 1 25 ? 3.762 21.625 -11.523 1 39.75 25 SER B O 1
ATOM 1077 N N . GLY B 1 26 ? 3.18 23.062 -10.281 1 37.25 26 GLY B N 1
ATOM 1078 C CA . GLY B 1 26 ? 4.336 22.797 -9.438 1 37.25 26 GLY B CA 1
ATOM 1079 C C . GLY B 1 26 ? 4.262 21.453 -8.734 1 37.25 26 GLY B C 1
ATOM 1080 O O . GLY B 1 26 ? 3.221 21.094 -8.18 1 37.25 26 GLY B O 1
ATOM 1081 N N . LEU B 1 27 ? 4.91 20.438 -9.297 1 42.53 27 LEU B N 1
ATOM 1082 C CA . LEU B 1 27 ? 5.141 19.172 -8.594 1 42.53 27 LEU B CA 1
ATOM 1083 C C . LEU B 1 27 ? 5.281 19.406 -7.094 1 42.53 27 LEU B C 1
ATOM 1085 O O . LEU B 1 27 ? 6.176 20.141 -6.652 1 42.53 27 LEU B O 1
ATOM 1089 N N . ARG B 1 28 ? 4.23 19.641 -6.375 1 42.31 28 ARG B N 1
ATOM 1090 C CA . ARG B 1 28 ? 4.316 19.672 -4.918 1 42.31 28 ARG B CA 1
ATOM 1091 C C . ARG B 1 28 ? 5.352 18.672 -4.406 1 42.31 28 ARG B C 1
ATOM 1093 O O . ARG B 1 28 ? 5.359 17.516 -4.82 1 42.31 28 ARG B O 1
ATOM 1100 N N . ARG B 1 29 ? 6.52 19.109 -4.047 1 46.62 29 ARG B N 1
ATOM 1101 C CA . ARG B 1 29 ? 7.582 18.328 -3.424 1 46.62 29 ARG B CA 1
ATOM 1102 C C . ARG B 1 29 ? 7.016 17.359 -2.383 1 46.62 29 ARG B C 1
ATOM 1104 O O . ARG B 1 29 ? 6.152 17.734 -1.589 1 46.62 29 ARG B O 1
ATOM 1111 N N . PRO B 1 30 ? 7.168 16.047 -2.648 1 48.25 30 PRO B N 1
ATOM 1112 C CA . PRO B 1 30 ? 6.812 15.148 -1.553 1 48.25 30 PRO B CA 1
ATOM 1113 C C . PRO B 1 30 ? 7.34 15.617 -0.201 1 48.25 30 PRO B C 1
ATOM 1115 O O . PRO B 1 30 ? 8.492 16.047 -0.1 1 48.25 30 PRO B O 1
ATOM 1118 N N . ARG B 1 31 ? 6.613 16.234 0.658 1 47.03 31 ARG B N 1
ATOM 1119 C CA . ARG B 1 31 ? 7.031 16.656 1.987 1 47.03 31 ARG B CA 1
ATOM 1120 C C . ARG B 1 31 ? 7.551 15.484 2.807 1 47.03 31 ARG B C 1
ATOM 1122 O O . ARG B 1 31 ? 6.828 14.516 3.035 1 47.03 31 ARG B O 1
ATOM 1129 N N . SER B 1 32 ? 8.828 15.102 2.592 1 45.5 32 SER B N 1
ATOM 1130 C CA . SER B 1 32 ? 9.438 14.156 3.523 1 45.5 32 SER B CA 1
ATOM 1131 C C . SER B 1 32 ? 9.461 14.711 4.941 1 45.5 32 SER B C 1
ATOM 1133 O O . SER B 1 32 ? 10.047 15.766 5.184 1 45.5 32 SER B O 1
ATOM 1135 N N . TYR B 1 33 ? 8.484 14.898 5.598 1 46.31 33 TYR B N 1
ATOM 1136 C CA . TYR B 1 33 ? 8.609 15.367 6.973 1 46.31 33 TYR B CA 1
ATOM 1137 C C . TYR B 1 33 ? 9.469 14.414 7.793 1 46.31 33 TYR B C 1
ATOM 1139 O O . TYR B 1 33 ? 9.469 13.203 7.555 1 46.31 33 TYR B O 1
ATOM 1147 N N . PRO B 1 34 ? 10.531 14.812 8.406 1 47.72 34 PRO B N 1
ATOM 1148 C CA . PRO B 1 34 ? 11.422 14.016 9.25 1 47.72 34 PRO B CA 1
ATOM 1149 C C . PRO B 1 34 ? 10.68 12.953 10.055 1 47.72 34 PRO B C 1
ATOM 1151 O O . PRO B 1 34 ? 11.055 11.781 10.023 1 47.72 34 PRO B O 1
ATOM 1154 N N . HIS B 1 35 ? 10.086 13.336 11.422 1 50.53 35 HIS B N 1
ATOM 1155 C CA . HIS B 1 35 ? 9.867 12.516 12.609 1 50.53 35 HIS B CA 1
ATOM 1156 C C . HIS B 1 35 ? 8.586 11.703 12.477 1 50.53 35 HIS B C 1
ATOM 1158 O O . HIS B 1 35 ? 7.547 12.07 13.039 1 50.53 35 HIS B O 1
ATOM 1164 N N . LEU B 1 36 ? 8.125 11.141 11.359 1 57.88 36 LEU B N 1
ATOM 1165 C CA . LEU B 1 36 ? 6.816 10.547 11.086 1 57.88 36 LEU B CA 1
ATOM 1166 C C . LEU B 1 36 ? 6.75 9.117 11.609 1 57.88 36 LEU B C 1
ATOM 1168 O O . LEU B 1 36 ? 5.742 8.43 11.43 1 57.88 36 LEU B O 1
ATOM 1172 N N . GLU B 1 37 ? 7.762 8.773 12.438 1 68.44 37 GLU B N 1
ATOM 1173 C CA . GLU B 1 37 ? 7.664 7.414 12.969 1 68.44 37 GLU B CA 1
ATOM 1174 C C . GLU B 1 37 ? 6.418 7.246 13.828 1 68.44 37 GLU B C 1
ATOM 1176 O O . GLU B 1 37 ? 6.121 8.094 14.672 1 68.44 37 GLU B O 1
ATOM 1181 N N . GLY B 1 38 ? 5.668 6.344 13.516 1 73.75 38 GLY B N 1
ATOM 1182 C CA . GLY B 1 38 ? 4.48 6.027 14.289 1 73.75 38 GLY B CA 1
ATOM 1183 C C . GLY B 1 38 ? 3.225 6.68 13.75 1 73.75 38 GLY B C 1
ATOM 1184 O O . GLY B 1 38 ? 2.121 6.41 14.234 1 73.75 38 GLY B O 1
ATOM 1185 N N . ASP B 1 39 ? 3.432 7.551 12.836 1 81.12 39 ASP B N 1
ATOM 1186 C CA . ASP B 1 39 ? 2.232 8.133 12.234 1 81.12 39 ASP B CA 1
ATOM 1187 C C . ASP B 1 39 ? 1.421 7.07 11.5 1 81.12 39 ASP B C 1
ATOM 1189 O O . ASP B 1 39 ? 1.987 6.191 10.844 1 81.12 39 ASP B O 1
ATOM 1193 N N . VAL B 1 40 ? 0.072 7.152 11.891 1 88.12 40 VAL B N 1
ATOM 1194 C CA . VAL B 1 40 ? -0.843 6.16 11.328 1 88.12 40 VAL B CA 1
ATOM 1195 C C . VAL B 1 40 ? -1.901 6.855 10.477 1 88.12 40 VAL B C 1
ATOM 1197 O O . VAL B 1 40 ? -2.414 7.914 10.852 1 88.12 40 VAL B O 1
ATOM 1200 N N . ARG B 1 41 ? -2.148 6.324 9.32 1 89.12 41 ARG B N 1
ATOM 1201 C CA . ARG B 1 41 ? -3.252 6.766 8.469 1 89.12 41 ARG B CA 1
ATOM 1202 C C . ARG B 1 41 ? -4.086 5.582 7.996 1 89.12 41 ARG B C 1
ATOM 1204 O O . ARG B 1 41 ? -3.539 4.559 7.574 1 89.12 41 ARG B O 1
ATOM 1211 N N . TRP B 1 42 ? -5.379 5.73 8.148 1 93.12 42 TRP B N 1
ATOM 1212 C CA . TRP B 1 42 ? -6.273 4.699 7.625 1 93.12 42 TRP B CA 1
ATOM 1213 C C . TRP B 1 42 ? -6.742 5.051 6.219 1 93.12 42 TRP B C 1
ATOM 1215 O O . TRP B 1 42 ? -7.316 6.117 5.996 1 93.12 42 TRP B O 1
ATOM 1225 N N . ARG B 1 43 ? -6.496 4.18 5.336 1 93.5 43 ARG B N 1
ATOM 1226 C CA . ARG B 1 43 ? -6.855 4.375 3.934 1 93.5 43 ARG B CA 1
ATOM 1227 C C . ARG B 1 43 ? -7.355 3.078 3.312 1 93.5 43 ARG B C 1
ATOM 1229 O O . ARG B 1 43 ? -7.105 1.991 3.84 1 93.5 43 ARG B O 1
ATOM 1236 N N . ARG B 1 44 ? -8.078 3.254 2.225 1 95.12 44 ARG B N 1
ATOM 1237 C CA . ARG B 1 44 ? -8.375 2.125 1.352 1 95.12 44 ARG B CA 1
ATOM 1238 C C . ARG B 1 44 ? -7.473 2.127 0.124 1 95.12 44 ARG B C 1
ATOM 1240 O O . ARG B 1 44 ? -7.324 3.154 -0.541 1 95.12 44 ARG B O 1
ATOM 1247 N N . LEU B 1 45 ? -6.766 1.017 -0.095 1 95 45 LEU B N 1
ATOM 1248 C CA . LEU B 1 45 ? -5.855 0.915 -1.232 1 95 45 LEU B CA 1
ATOM 1249 C C . LEU B 1 45 ? -6.609 0.499 -2.492 1 95 45 LEU B C 1
ATOM 1251 O O . LEU B 1 45 ? -7.148 -0.606 -2.561 1 95 45 LEU B O 1
ATOM 1255 N N . PHE B 1 46 ? -6.547 1.34 -3.416 1 92.19 46 PHE B N 1
ATOM 1256 C CA . PHE B 1 46 ? -7.285 1.203 -4.664 1 92.19 46 PHE B CA 1
ATOM 1257 C C . PHE B 1 46 ? -6.355 0.81 -5.805 1 92.19 46 PHE B C 1
ATOM 1259 O O . PHE B 1 46 ? -5.223 1.29 -5.883 1 92.19 46 PHE B O 1
ATOM 1266 N N . SER B 1 47 ? -6.812 -0.016 -6.625 1 89.19 47 SER B N 1
ATOM 1267 C CA . SER B 1 47 ? -6.062 -0.398 -7.82 1 89.19 47 SER B CA 1
ATOM 1268 C C . SER B 1 47 ? -6.73 0.132 -9.086 1 89.19 47 SER B C 1
ATOM 1270 O O . SER B 1 47 ? -7.934 0.396 -9.094 1 89.19 47 SER B O 1
ATOM 1272 N N . SER B 1 48 ? -5.941 0.269 -10.102 1 83.75 48 SER B N 1
ATOM 1273 C CA . SER B 1 48 ? -6.426 0.768 -11.383 1 83.75 48 SER B CA 1
ATOM 1274 C C . SER B 1 48 ? -7.477 -0.163 -11.977 1 83.75 48 SER B C 1
ATOM 1276 O O . SER B 1 48 ? -8.297 0.259 -12.797 1 83.75 48 SER B O 1
ATOM 1278 N N . THR B 1 49 ? -7.426 -1.359 -11.539 1 83.44 49 THR B N 1
ATOM 1279 C CA . THR B 1 49 ? -8.398 -2.324 -12.039 1 83.44 49 THR B CA 1
ATOM 1280 C C . THR B 1 49 ? -9.664 -2.307 -11.188 1 83.44 49 THR B C 1
ATOM 1282 O O . THR B 1 49 ? -10.508 -3.193 -11.297 1 83.44 49 THR B O 1
ATOM 1285 N N . HIS B 1 50 ? -9.867 -1.379 -10.289 1 88.44 50 HIS B N 1
ATOM 1286 C CA . HIS B 1 50 ? -11.055 -1.105 -9.492 1 88.44 50 HIS B CA 1
ATOM 1287 C C . HIS B 1 50 ? -11.227 -2.139 -8.383 1 88.44 50 HIS B C 1
ATOM 1289 O O . HIS B 1 50 ? -12.352 -2.539 -8.07 1 88.44 50 HIS B O 1
ATOM 1295 N N . PHE B 1 51 ? -10.148 -2.611 -7.914 1 92.25 51 PHE B N 1
ATOM 1296 C CA . PHE B 1 51 ? -10.156 -3.471 -6.738 1 92.25 51 PHE B CA 1
ATOM 1297 C C . PHE B 1 51 ? -9.547 -2.756 -5.539 1 92.25 51 PHE B C 1
ATOM 1299 O O . PHE B 1 51 ? -8.594 -1.987 -5.688 1 92.25 51 PHE B O 1
ATOM 1306 N N . PHE B 1 52 ? -10.148 -3.074 -4.41 1 94.56 52 PHE B N 1
ATOM 1307 C CA . PHE B 1 52 ? -9.578 -2.668 -3.131 1 94.56 52 PHE B CA 1
ATOM 1308 C C . PHE B 1 52 ? -8.906 -3.846 -2.438 1 94.56 52 PHE B C 1
ATOM 1310 O O . PHE B 1 52 ? -9.406 -4.973 -2.488 1 94.56 52 PHE B O 1
ATOM 1317 N N . LEU B 1 53 ? -7.781 -3.527 -1.812 1 95.81 53 LEU B N 1
ATOM 1318 C CA . LEU B 1 53 ? -7.109 -4.562 -1.039 1 95.81 53 LEU B CA 1
ATOM 1319 C C . LEU B 1 53 ? -7.926 -4.945 0.191 1 95.81 53 LEU B C 1
ATOM 1321 O O . LEU B 1 53 ? -8.43 -4.07 0.902 1 95.81 53 LEU B O 1
ATOM 1325 N N . ARG B 1 54 ? -8.133 -6.188 0.354 1 96.06 54 ARG B N 1
ATOM 1326 C CA . ARG B 1 54 ? -8.836 -6.715 1.517 1 96.06 54 ARG B CA 1
ATOM 1327 C C . ARG B 1 54 ? -8.062 -7.863 2.154 1 96.06 54 ARG B C 1
ATOM 1329 O O . ARG B 1 54 ? -7.465 -8.688 1.452 1 96.06 54 ARG B O 1
ATOM 1336 N N . VAL B 1 55 ? -8.062 -7.906 3.486 1 96.06 55 VAL B N 1
ATOM 1337 C CA . VAL B 1 55 ? -7.473 -9.008 4.238 1 96.06 55 VAL B CA 1
ATOM 1338 C C . VAL B 1 55 ? -8.555 -9.703 5.07 1 96.06 55 VAL B C 1
ATOM 1340 O O . VAL B 1 55 ? -9.156 -9.078 5.953 1 96.06 55 VAL B O 1
ATOM 1343 N N . ASP B 1 56 ? -8.734 -10.914 4.852 1 95.12 56 ASP B N 1
ATOM 1344 C CA . ASP B 1 56 ? -9.758 -11.656 5.578 1 95.12 56 ASP B CA 1
ATOM 1345 C C . ASP B 1 56 ? -9.219 -12.188 6.902 1 95.12 56 ASP B C 1
ATOM 1347 O O . ASP B 1 56 ? -8.016 -12.117 7.16 1 95.12 56 ASP B O 1
ATOM 1351 N N . PRO B 1 57 ? -10.109 -12.711 7.738 1 95 57 PRO B N 1
ATOM 1352 C CA . PRO B 1 57 ? -9.695 -13.156 9.07 1 95 57 PRO B CA 1
ATOM 1353 C C . PRO B 1 57 ? -8.734 -14.344 9.016 1 95 57 PRO B C 1
ATOM 1355 O O . PRO B 1 57 ? -8.109 -14.68 10.031 1 95 57 PRO B O 1
ATOM 1358 N N . SER B 1 58 ? -8.625 -15.031 7.91 1 94.38 58 SER B N 1
ATOM 1359 C CA . SER B 1 58 ? -7.684 -16.141 7.785 1 94.38 58 SER B CA 1
ATOM 1360 C C . SER B 1 58 ? -6.301 -15.641 7.375 1 94.38 58 SER B C 1
ATOM 1362 O O . SER B 1 58 ? -5.344 -16.422 7.344 1 94.38 58 SER B O 1
ATOM 1364 N N . GLY B 1 59 ? -6.23 -14.398 7.055 1 94.38 59 GLY B N 1
ATOM 1365 C CA . GLY B 1 59 ? -4.961 -13.836 6.617 1 94.38 59 GLY B CA 1
ATOM 1366 C C . GLY B 1 59 ? -4.797 -13.836 5.109 1 94.38 59 GLY B C 1
ATOM 1367 O O . GLY B 1 59 ? -3.746 -13.453 4.594 1 94.38 59 GLY B O 1
ATOM 1368 N N . LEU B 1 60 ? -5.848 -14.234 4.457 1 96.12 60 LEU B N 1
ATOM 1369 C CA . LEU B 1 60 ? -5.824 -14.227 3 1 96.12 60 LEU B CA 1
ATOM 1370 C C . LEU B 1 60 ? -6.008 -12.812 2.457 1 96.12 60 LEU B C 1
ATOM 1372 O O . LEU B 1 60 ? -6.91 -12.094 2.885 1 96.12 60 LEU B O 1
ATOM 1376 N N . VAL B 1 61 ? -5.117 -12.484 1.622 1 95.94 61 VAL B N 1
ATOM 1377 C CA . VAL B 1 61 ? -5.203 -11.18 0.975 1 95.94 61 VAL B CA 1
ATOM 1378 C C . VAL B 1 61 ? -5.863 -11.328 -0.394 1 95.94 61 VAL B C 1
ATOM 1380 O O . VAL B 1 61 ? -5.441 -12.148 -1.211 1 95.94 61 VAL B O 1
ATOM 1383 N N . GLN B 1 62 ? -6.91 -10.523 -0.673 1 96.19 62 GLN B N 1
ATOM 1384 C CA . GLN B 1 62 ? -7.66 -10.547 -1.924 1 96.19 62 GLN B CA 1
ATOM 1385 C C . GLN B 1 62 ? -8.094 -9.148 -2.34 1 96.19 62 GLN B C 1
ATOM 1387 O O . GLN B 1 62 ? -7.809 -8.172 -1.641 1 96.19 62 GLN B O 1
ATOM 1392 N N . GLY B 1 63 ? -8.633 -9.109 -3.52 1 94.38 63 GLY B N 1
ATOM 1393 C CA . GLY B 1 63 ? -9.258 -7.879 -3.98 1 94.38 63 GLY B CA 1
ATOM 1394 C C . GLY B 1 63 ? -10.773 -7.914 -3.898 1 94.38 63 GLY B C 1
ATOM 1395 O O . GLY B 1 63 ? -11.383 -8.977 -4.051 1 94.38 63 GLY B O 1
ATOM 1396 N N . THR B 1 64 ? -11.258 -6.754 -3.521 1 94 64 THR B N 1
ATOM 1397 C CA . THR B 1 64 ? -12.711 -6.613 -3.51 1 94 64 THR B CA 1
ATOM 1398 C C . THR B 1 64 ? -13.141 -5.359 -4.266 1 94 64 THR B C 1
ATOM 1400 O O . THR B 1 64 ? -12.398 -4.375 -4.316 1 94 64 THR B O 1
ATOM 1403 N N . ARG B 1 65 ? -14.273 -5.465 -4.832 1 92.44 65 ARG B N 1
ATOM 1404 C CA . ARG B 1 65 ? -14.781 -4.293 -5.535 1 92.44 65 ARG B CA 1
ATOM 1405 C C . ARG B 1 65 ? -15.68 -3.455 -4.633 1 92.44 65 ARG B C 1
ATOM 1407 O O . ARG B 1 65 ? -16.109 -2.361 -5.012 1 92.44 65 ARG B O 1
ATOM 1414 N N . TRP B 1 66 ? -15.867 -3.91 -3.461 1 89.81 66 TRP B N 1
ATOM 1415 C CA . TRP B 1 66 ? -16.703 -3.195 -2.506 1 89.81 66 TRP B CA 1
ATOM 1416 C C . TRP B 1 66 ? -15.883 -2.184 -1.711 1 89.81 66 TRP B C 1
ATOM 1418 O O . TRP B 1 66 ? -15.016 -2.561 -0.924 1 89.81 66 TRP B O 1
ATOM 1428 N N . CYS B 1 67 ? -16.156 -0.948 -1.873 1 81.38 67 CYS B N 1
ATOM 1429 C CA . CYS B 1 67 ? -15.359 0.105 -1.259 1 81.38 67 CYS B CA 1
ATOM 1430 C C . CYS B 1 67 ? -15.797 0.348 0.182 1 81.38 67 CYS B C 1
ATOM 1432 O O . CYS B 1 67 ? -15.18 1.151 0.891 1 81.38 67 CYS B O 1
ATOM 1434 N N . HIS B 1 68 ? -16.766 -0.295 0.702 1 86.62 68 HIS B N 1
ATOM 1435 C CA . HIS B 1 68 ? -17.266 -0.06 2.055 1 86.62 68 HIS B CA 1
ATOM 1436 C C . HIS B 1 68 ? -17 -1.265 2.953 1 86.62 68 HIS B C 1
ATOM 1438 O O . HIS B 1 68 ? -17.5 -1.329 4.074 1 86.62 68 HIS B O 1
ATOM 1444 N N . SER B 1 69 ? -16.234 -2.154 2.467 1 90.44 69 SER B N 1
ATOM 1445 C CA . SER B 1 69 ? -15.922 -3.314 3.297 1 90.44 69 SER B CA 1
ATOM 1446 C C . SER B 1 69 ? -14.969 -2.951 4.43 1 90.44 69 SER B C 1
ATOM 1448 O O . SER B 1 69 ? -13.93 -2.332 4.191 1 90.44 69 SER B O 1
ATOM 1450 N N . PRO B 1 70 ? -15.383 -3.336 5.66 1 90.81 70 PRO B N 1
ATOM 1451 C CA . PRO B 1 70 ? -14.477 -3.061 6.773 1 90.81 70 PRO B CA 1
ATOM 1452 C C . PRO B 1 70 ? -13.125 -3.752 6.617 1 90.81 70 PRO B C 1
ATOM 1454 O O . PRO B 1 70 ? -12.109 -3.256 7.121 1 90.81 70 PRO B O 1
ATOM 1457 N N . ASP B 1 71 ? -13.125 -4.82 5.867 1 93.62 71 ASP B N 1
ATOM 1458 C CA . ASP B 1 71 ? -11.898 -5.598 5.699 1 93.62 71 ASP B CA 1
ATOM 1459 C C . ASP B 1 71 ? -10.953 -4.922 4.703 1 93.62 71 ASP B C 1
ATOM 1461 O O . ASP B 1 71 ? -9.828 -5.379 4.5 1 93.62 71 ASP B O 1
ATOM 1465 N N . SER B 1 72 ? -11.422 -3.797 4.125 1 95.69 72 SER B N 1
ATOM 1466 C CA . SER B 1 72 ? -10.602 -3.137 3.109 1 95.69 72 SER B CA 1
ATOM 1467 C C . SER B 1 72 ? -9.906 -1.902 3.674 1 95.69 72 SER B C 1
ATOM 1469 O O . SER B 1 72 ? -9.211 -1.193 2.949 1 95.69 72 SER B O 1
ATOM 1471 N N . ILE B 1 73 ? -10.094 -1.615 4.945 1 95.56 73 ILE B N 1
ATOM 1472 C CA . ILE B 1 73 ? -9.414 -0.486 5.57 1 95.56 73 ILE B CA 1
ATOM 1473 C C . ILE B 1 73 ? -8.008 -0.904 6.008 1 95.56 73 ILE B C 1
ATOM 1475 O O . ILE B 1 73 ? -7.852 -1.853 6.781 1 95.56 73 ILE B O 1
ATOM 1479 N N . ILE B 1 74 ? -7.051 -0.181 5.477 1 95.38 74 ILE B N 1
ATOM 1480 C CA . ILE B 1 74 ? -5.645 -0.476 5.738 1 95.38 74 ILE B CA 1
ATOM 1481 C C . ILE B 1 74 ? -5.008 0.677 6.508 1 95.38 74 ILE B C 1
ATOM 1483 O O . ILE B 1 74 ? -5.184 1.844 6.152 1 95.38 74 ILE B O 1
ATOM 1487 N N . GLU B 1 75 ? -4.367 0.32 7.559 1 94.31 75 GLU B N 1
ATOM 1488 C CA . GLU B 1 75 ? -3.525 1.267 8.289 1 94.31 75 GLU B CA 1
ATOM 1489 C C . GLU B 1 75 ? -2.139 1.369 7.656 1 94.31 75 GLU B C 1
ATOM 1491 O O . GLU B 1 75 ? -1.433 0.366 7.535 1 94.31 75 GLU B O 1
ATOM 1496 N N . ILE B 1 76 ? -1.793 2.549 7.227 1 93.5 76 ILE B N 1
ATOM 1497 C CA . ILE B 1 76 ? -0.441 2.852 6.766 1 93.5 76 ILE B CA 1
ATOM 1498 C C . ILE B 1 76 ? 0.367 3.465 7.906 1 93.5 76 ILE B C 1
ATOM 1500 O O . ILE B 1 76 ? 0.121 4.605 8.305 1 93.5 76 ILE B O 1
ATOM 1504 N N . ARG B 1 77 ? 1.354 2.689 8.414 1 91.56 77 ARG B N 1
ATOM 1505 C CA . ARG B 1 77 ? 2.135 3.07 9.586 1 91.56 77 ARG B CA 1
ATOM 1506 C C . ARG B 1 77 ? 3.568 3.42 9.203 1 91.56 77 ARG B C 1
ATOM 1508 O O . ARG B 1 77 ? 4.27 2.609 8.594 1 91.56 77 ARG B O 1
ATOM 1515 N N . SER B 1 78 ? 3.863 4.652 9.555 1 91 78 SER B N 1
ATOM 1516 C CA . SER B 1 78 ? 5.25 5.051 9.328 1 91 78 SER B CA 1
ATOM 1517 C C . SER B 1 78 ? 6.188 4.355 10.312 1 91 78 SER B C 1
ATOM 1519 O O . SER B 1 78 ? 6.051 4.504 11.523 1 91 78 SER B O 1
ATOM 1521 N N . ILE B 1 79 ? 7.062 3.547 9.82 1 88.88 79 ILE B N 1
ATOM 1522 C CA . ILE B 1 79 ? 8.055 2.842 10.625 1 88.88 79 ILE B CA 1
ATOM 1523 C C . ILE B 1 79 ? 9.281 3.736 10.836 1 88.88 79 ILE B C 1
ATOM 1525 O O . ILE B 1 79 ? 9.789 3.844 11.953 1 88.88 79 ILE B O 1
ATOM 1529 N N . ARG B 1 80 ? 9.758 4.395 9.828 1 87.56 80 ARG B N 1
ATOM 1530 C CA . ARG B 1 80 ? 10.82 5.391 9.789 1 87.56 80 ARG B CA 1
ATOM 1531 C C . ARG B 1 80 ? 10.68 6.297 8.57 1 87.56 80 ARG B C 1
ATOM 1533 O O . ARG B 1 80 ? 9.758 6.133 7.77 1 87.56 80 ARG B O 1
ATOM 1540 N N . VAL B 1 81 ? 11.445 7.211 8.547 1 85.31 81 VAL B N 1
ATOM 1541 C CA . VAL B 1 81 ? 11.352 8.195 7.473 1 85.31 81 VAL B CA 1
ATOM 1542 C C . VAL B 1 81 ? 11.305 7.48 6.125 1 85.31 81 VAL B C 1
ATOM 1544 O O . VAL B 1 81 ? 12.195 6.684 5.809 1 85.31 81 VAL B O 1
ATOM 1547 N N . GLY B 1 82 ? 10.234 7.715 5.312 1 87.81 82 GLY B N 1
ATOM 1548 C CA . GLY B 1 82 ? 10.102 7.242 3.945 1 87.81 82 GLY B CA 1
ATOM 1549 C C . GLY B 1 82 ? 9.719 5.777 3.854 1 87.81 82 GLY B C 1
ATOM 1550 O O . GLY B 1 82 ? 9.672 5.207 2.762 1 87.81 82 GLY B O 1
ATOM 1551 N N . VAL B 1 83 ? 9.594 5.098 5.031 1 92.44 83 VAL B N 1
ATOM 1552 C CA . VAL B 1 83 ? 9.258 3.676 5.027 1 92.44 83 VAL B CA 1
ATOM 1553 C C . VAL B 1 83 ? 7.965 3.449 5.812 1 92.44 83 VAL B C 1
ATOM 1555 O O . VAL B 1 83 ? 7.828 3.926 6.941 1 92.44 83 VAL B O 1
ATOM 1558 N N . VAL B 1 84 ? 7.047 2.719 5.27 1 93.88 84 VAL B N 1
ATOM 1559 C CA . VAL B 1 84 ? 5.777 2.463 5.945 1 93.88 84 VAL B CA 1
ATOM 1560 C C . VAL B 1 84 ? 5.453 0.972 5.891 1 93.88 84 VAL B C 1
ATOM 1562 O O . VAL B 1 84 ? 5.938 0.257 5.008 1 93.88 84 VAL B O 1
ATOM 1565 N N . ALA B 1 85 ? 4.641 0.526 6.859 1 94.75 85 ALA B N 1
ATOM 1566 C CA . ALA B 1 85 ? 4.059 -0.813 6.902 1 94.75 85 ALA B CA 1
ATOM 1567 C C . ALA B 1 85 ? 2.539 -0.754 6.789 1 94.75 85 ALA B C 1
ATOM 1569 O O . ALA B 1 85 ? 1.92 0.24 7.176 1 94.75 85 ALA B O 1
ATOM 1570 N N . LEU B 1 86 ? 2.004 -1.769 6.219 1 95.44 86 LEU B N 1
ATOM 1571 C CA . LEU B 1 86 ? 0.562 -1.863 6.016 1 95.44 86 LEU B CA 1
ATOM 1572 C C . LEU B 1 86 ? -0.057 -2.871 6.98 1 95.44 86 LEU B C 1
ATOM 1574 O O . LEU B 1 86 ? 0.429 -3.998 7.105 1 95.44 86 LEU B O 1
ATOM 1578 N N . LYS B 1 87 ? -1.07 -2.467 7.664 1 95.31 87 LYS B N 1
ATOM 1579 C CA . LYS B 1 87 ? -1.814 -3.316 8.586 1 95.31 87 LYS B CA 1
ATOM 1580 C C . LYS B 1 87 ? -3.316 -3.229 8.328 1 95.31 87 LYS B C 1
ATOM 1582 O O . LYS B 1 87 ? -3.861 -2.133 8.18 1 95.31 87 LYS B O 1
ATOM 1587 N N . ALA B 1 88 ? -3.9 -4.406 8.258 1 95.94 88 ALA B N 1
ATOM 1588 C CA . ALA B 1 88 ? -5.355 -4.418 8.148 1 95.94 88 ALA B CA 1
ATOM 1589 C C . ALA B 1 88 ? -6.012 -4.023 9.469 1 95.94 88 ALA B C 1
ATOM 1591 O O . ALA B 1 88 ? -5.844 -4.707 10.477 1 95.94 88 ALA B O 1
ATOM 1592 N N . VAL B 1 89 ? -6.801 -3.027 9.438 1 95.69 89 VAL B N 1
ATOM 1593 C CA . VAL B 1 89 ? -7.34 -2.439 10.656 1 95.69 89 VAL B CA 1
ATOM 1594 C C . VAL B 1 89 ? -8.289 -3.428 11.328 1 95.69 89 VAL B C 1
ATOM 1596 O O . VAL B 1 89 ? -8.227 -3.629 12.547 1 95.69 89 VAL B O 1
ATOM 1599 N N . HIS B 1 90 ? -9.086 -4.047 10.539 1 95 90 HIS B N 1
ATOM 1600 C CA . HIS B 1 90 ? -10.148 -4.871 11.094 1 95 90 HIS B CA 1
ATOM 1601 C C . HIS B 1 90 ? -9.609 -6.215 11.578 1 95 90 HIS B C 1
ATOM 1603 O O . HIS B 1 90 ? -10.016 -6.703 12.633 1 95 90 HIS B O 1
ATOM 1609 N N . THR B 1 91 ? -8.773 -6.855 10.844 1 94.44 91 THR B N 1
ATOM 1610 C CA . THR B 1 91 ? -8.328 -8.203 11.18 1 94.44 91 THR B CA 1
ATOM 1611 C C . THR B 1 91 ? -7.039 -8.164 12 1 94.44 91 THR B C 1
ATOM 1613 O O . THR B 1 91 ? -6.715 -9.117 12.711 1 94.44 91 THR B O 1
ATOM 1616 N N . GLY B 1 92 ? -6.289 -7.137 11.844 1 94.06 92 GLY B N 1
ATOM 1617 C CA . GLY B 1 92 ? -5.074 -6.969 12.633 1 94.06 92 GLY B CA 1
ATOM 1618 C C . GLY B 1 92 ? -3.85 -7.566 11.969 1 94.06 92 GLY B C 1
ATOM 1619 O O . GLY B 1 92 ? -2.742 -7.48 12.5 1 94.06 92 GLY B O 1
ATOM 1620 N N . PHE B 1 93 ? -4.016 -8.148 10.828 1 94.88 93 PHE B N 1
ATOM 1621 C CA . PHE B 1 93 ? -2.887 -8.734 10.109 1 94.88 93 PHE B CA 1
ATOM 1622 C C . PHE B 1 93 ? -2.037 -7.648 9.461 1 94.88 93 PHE B C 1
ATOM 1624 O O . PHE B 1 93 ? -2.57 -6.68 8.914 1 94.88 93 PHE B O 1
ATOM 1631 N N . PHE B 1 94 ? -0.744 -7.801 9.594 1 94.88 94 PHE B N 1
ATOM 1632 C CA . PHE B 1 94 ? 0.125 -7.055 8.695 1 94.88 94 PHE B CA 1
ATOM 1633 C C . PHE B 1 94 ? 0.082 -7.648 7.289 1 94.88 94 PHE B C 1
ATOM 1635 O O . PHE B 1 94 ? -0.01 -8.867 7.125 1 94.88 94 PHE B O 1
ATOM 1642 N N . VAL B 1 95 ? 0.087 -6.727 6.297 1 95 95 VAL B N 1
ATOM 1643 C CA . VAL B 1 95 ? 0.188 -7.203 4.922 1 95 95 VAL B CA 1
ATOM 1644 C C . VAL B 1 95 ? 1.65 -7.461 4.57 1 95 95 VAL B C 1
ATOM 1646 O O . VAL B 1 95 ? 2.471 -6.539 4.582 1 95 95 VAL B O 1
ATOM 1649 N N . ALA B 1 96 ? 1.909 -8.695 4.316 1 94.25 96 ALA B N 1
ATOM 1650 C CA . ALA B 1 96 ? 3.27 -9.102 3.969 1 94.25 96 ALA B CA 1
ATOM 1651 C C . ALA B 1 96 ? 3.346 -9.586 2.521 1 94.25 96 ALA B C 1
ATOM 1653 O O . ALA B 1 96 ? 2.316 -9.797 1.876 1 94.25 96 ALA B O 1
ATOM 1654 N N . MET B 1 97 ? 4.574 -9.523 2.031 1 92.62 97 MET B N 1
ATOM 1655 C CA . MET B 1 97 ? 4.824 -9.961 0.662 1 92.62 97 MET B CA 1
ATOM 1656 C C . MET B 1 97 ? 6 -10.93 0.605 1 92.62 97 MET B C 1
ATOM 1658 O O . MET B 1 97 ? 7.012 -10.727 1.281 1 92.62 97 MET B O 1
ATOM 1662 N N . SER B 1 98 ? 5.812 -11.984 -0.112 1 90.19 98 SER B N 1
ATOM 1663 C CA . SER B 1 98 ? 6.93 -12.875 -0.386 1 90.19 98 SER B CA 1
ATOM 1664 C C . SER B 1 98 ? 7.879 -12.281 -1.42 1 90.19 98 SER B C 1
ATOM 1666 O O . SER B 1 98 ? 7.598 -11.227 -1.991 1 90.19 98 SER B O 1
ATOM 1668 N N . ARG B 1 99 ? 8.93 -12.969 -1.666 1 90.19 99 ARG B N 1
ATOM 1669 C CA . ARG B 1 99 ? 9.93 -12.547 -2.641 1 90.19 99 ARG B CA 1
ATOM 1670 C C . ARG B 1 99 ? 9.32 -12.43 -4.035 1 90.19 99 ARG B C 1
ATOM 1672 O O . ARG B 1 99 ? 9.727 -11.57 -4.82 1 90.19 99 ARG B O 1
ATOM 1679 N N . ARG B 1 100 ? 8.32 -13.266 -4.297 1 91 100 ARG B N 1
ATOM 1680 C CA . ARG B 1 100 ? 7.738 -13.305 -5.637 1 91 100 ARG B CA 1
ATOM 1681 C C . ARG B 1 100 ? 6.57 -12.328 -5.758 1 91 100 ARG B C 1
ATOM 1683 O O . ARG B 1 100 ? 5.848 -12.344 -6.754 1 91 100 ARG B O 1
ATOM 1690 N N . GLY B 1 101 ? 6.277 -11.617 -4.746 1 89.44 101 GLY B N 1
ATOM 1691 C CA . GLY B 1 101 ? 5.242 -10.594 -4.824 1 89.44 101 GLY B CA 1
ATOM 1692 C C . GLY B 1 101 ? 3.881 -11.094 -4.383 1 89.44 101 GLY B C 1
ATOM 1693 O O . GLY B 1 101 ? 2.867 -10.43 -4.609 1 89.44 101 GLY B O 1
ATOM 1694 N N . HIS B 1 102 ? 3.92 -12.305 -3.826 1 92.38 102 HIS B N 1
ATOM 1695 C CA . HIS B 1 102 ? 2.67 -12.828 -3.295 1 92.38 102 HIS B CA 1
ATOM 1696 C C . HIS B 1 102 ? 2.332 -12.203 -1.948 1 92.38 102 HIS B C 1
ATOM 1698 O O . HIS B 1 102 ? 3.17 -12.172 -1.043 1 92.38 102 HIS B O 1
ATOM 1704 N N . LEU B 1 103 ? 1.068 -11.719 -1.896 1 94.38 103 LEU B N 1
ATOM 1705 C CA . LEU B 1 103 ? 0.648 -11.055 -0.667 1 94.38 103 LEU B CA 1
ATOM 1706 C C . LEU B 1 103 ? 0.002 -12.047 0.294 1 94.38 103 LEU B C 1
ATOM 1708 O O . LEU B 1 103 ? -0.716 -12.953 -0.133 1 94.38 103 LEU B O 1
ATOM 1712 N N . TYR B 1 104 ? 0.271 -11.844 1.569 1 94.38 104 TYR B N 1
ATOM 1713 C CA . TYR B 1 104 ? -0.368 -12.617 2.625 1 94.38 104 TYR B CA 1
ATOM 1714 C C . TYR B 1 104 ? -0.405 -11.836 3.932 1 94.38 104 TYR B C 1
ATOM 1716 O O . TYR B 1 104 ? 0.296 -10.836 4.082 1 94.38 104 TYR B O 1
ATOM 1724 N N . GLY B 1 105 ? -1.278 -12.234 4.77 1 94.88 105 GLY B N 1
ATOM 1725 C CA . GLY B 1 105 ? -1.363 -11.625 6.09 1 94.88 105 GLY B CA 1
ATOM 1726 C C . GLY B 1 105 ? -0.411 -12.25 7.094 1 94.88 105 GLY B C 1
ATOM 1727 O O . GLY B 1 105 ? -0.302 -13.477 7.18 1 94.88 105 GLY B O 1
ATOM 1728 N N . SER B 1 106 ? 0.362 -11.344 7.746 1 93.62 106 SER B N 1
ATOM 1729 C CA . SER B 1 106 ? 1.279 -11.812 8.781 1 93.62 106 SER B CA 1
ATOM 1730 C C . SER B 1 106 ? 0.853 -11.32 10.164 1 93.62 106 SER B C 1
ATOM 1732 O O . SER B 1 106 ? 0.337 -10.211 10.297 1 93.62 106 SER B O 1
ATOM 1734 N N . VAL B 1 107 ? 0.887 -12.203 11.164 1 85.44 107 VAL B N 1
ATOM 1735 C CA . VAL B 1 107 ? 0.55 -11.836 12.531 1 85.44 107 VAL B CA 1
ATOM 1736 C C . VAL B 1 107 ? 1.655 -10.953 13.117 1 85.44 107 VAL B C 1
ATOM 1738 O O . VAL B 1 107 ? 2.832 -11.133 12.789 1 85.44 107 VAL B O 1
ATOM 1741 N N . PRO B 1 108 ? 1.111 -9.977 13.844 1 73.62 108 PRO B N 1
ATOM 1742 C CA . PRO B 1 108 ? 2.129 -9.156 14.508 1 73.62 108 PRO B CA 1
ATOM 1743 C C . PRO B 1 108 ? 3.131 -9.992 15.305 1 73.62 108 PRO B C 1
ATOM 1745 O O . PRO B 1 108 ? 2.746 -10.961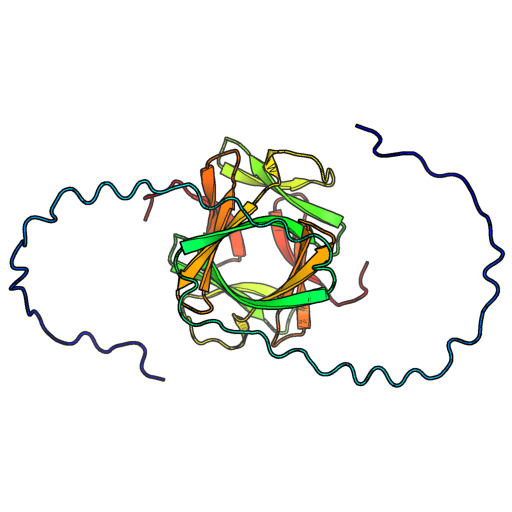 15.969 1 73.62 108 PRO B O 1
ATOM 1748 N N . GLY B 1 109 ? 4.41 -9.891 15.109 1 68.62 109 GLY B N 1
ATOM 1749 C CA . GLY B 1 109 ? 5.418 -10.617 15.859 1 68.62 109 GLY B CA 1
ATOM 1750 C C . GLY B 1 109 ? 5.934 -11.844 15.133 1 68.62 109 GLY B C 1
ATOM 1751 O O . GLY B 1 109 ? 6.852 -12.516 15.602 1 68.62 109 GLY B O 1
ATOM 1752 N N . ALA B 1 110 ? 5.262 -12.32 14.102 1 61.91 110 ALA B N 1
ATOM 1753 C CA . ALA B 1 110 ? 5.734 -13.508 13.391 1 61.91 110 ALA B CA 1
ATOM 1754 C C . ALA B 1 110 ? 7.016 -13.203 12.617 1 61.91 110 ALA B C 1
ATOM 1756 O O . ALA B 1 110 ? 7.059 -13.367 11.398 1 61.91 110 ALA B O 1
ATOM 1757 N N . HIS B 1 111 ? 7.906 -12.484 13.109 1 49.91 111 HIS B N 1
ATOM 1758 C CA . HIS B 1 111 ? 9.141 -12.172 12.391 1 49.91 111 HIS B CA 1
ATOM 1759 C C . HIS B 1 111 ? 10.047 -13.391 12.297 1 49.91 111 HIS B C 1
ATOM 1761 O O . HIS B 1 111 ? 10.031 -14.258 13.172 1 49.91 111 HIS B O 1
#

Secondary structure (DSSP, 8-state):
-----S---------------------------S--TT-EEEEEEE-TTS-EEEE-TTS-EEEES-TT-GGGEEEEEEEETTEEEEEETTT--EEEE-TTSBEEEE-TT--/---------------------------------S--TT-EEEEEEE-TTS-EEEE-TTS-EEEES-TT-GGGEEEEEEEETTEEEEEETTT--EEEE-TTSBEEEE-TT--

Solvent-accessible surface area (backbone atoms only — not comparable to full-atom values): 12695 Å² total; per-residue (Å²): 130,86,82,74,86,86,76,91,71,90,67,85,68,74,74,69,76,77,69,82,69,76,69,76,72,65,76,73,70,54,78,76,60,75,87,38,54,68,42,60,40,66,30,28,46,37,22,76,76,60,23,27,47,27,41,45,89,87,26,50,34,28,36,34,74,60,89,79,43,66,43,25,35,29,31,44,31,23,69,39,67,55,30,30,35,43,28,29,64,68,60,54,28,27,48,25,50,41,63,76,27,47,50,34,41,35,58,82,84,71,108,128,91,69,82,74,86,77,89,73,88,64,83,67,73,75,68,76,77,69,83,68,76,69,74,72,65,76,73,70,56,79,76,62,71,88,42,52,68,42,59,38,66,29,27,47,39,22,76,78,60,23,26,46,27,41,44,89,86,25,50,34,28,36,33,75,60,89,79,44,64,42,25,35,30,29,44,30,24,69,37,70,54,29,28,34,42,28,29,64,68,62,54,28,27,50,25,49,41,64,75,28,48,49,34,42,36,58,80,81,74,106

Sequence (222 aa):
MRCRLWLGLAWLLLARAPGAARTSSGLRRPRSYPHLEGDVRWRRLFSSTHFFLRVDPSGLVQGTRWCHSPDSIIEIRSIRVGVVALKAVHTGFFVAMSRRGHLYGSVPGAHMRCRLWLGLAWLLLARAPGAARTSSGLRRPRSYPHLEGDVRWRRLFSSTHFFLRVDPSGLVQGTRWCHSPDSIIEIRSIRVGVVALKAVHTGFFVAMSRRGHLYGSVPGAH

pLDDT: mean 73.8, std 24.83, range [27.7, 96.25]

Foldseek 3Di:
DPPDDDDDPPPPPPPPPPPPPVPPVPPPPPPQPFPQAFPKDKDWDADPVQWTWFADLVFDIDTDNDPPDLRRIWIWGHRGGPDTWIARPPNGFTWDADPVGDTTTHHVPPD/DCPDDPDDDPPPPPPPPPPPPVPPVPVPPPPQPFPQAFPKDKDWDADPVQWTWFADLVFDIDTDNDPPDLRRIWIWGHRGGPDTWIARPPNGFTWDADPVGDTTTHHPPPD

Organism: Pipistrellus kuhlii (NCBI:txid59472)

InterPro domains:
  IPR002209 Fibroblast growth factor family [PF00167] (41-106)
  IPR002209 Fibroblast growth factor family [PR00263] (43-55)
  IPR002209 Fibroblast growth factor family [PR00263] (74-88)
  IPR002209 Fibroblast growth factor family [PR00263] (94-106)
  IPR002209 Fibroblast growth factor family [PTHR11486] (29-106)
  IPR002209 Fibroblast growth factor family [SM00442] (39-111)
  IPR008996 Cytokine IL1/FGF [SSF50353] (29-107)

Nearest PDB structures (foldseek):
  1qqk-assembly1_A  TM=9.319E-01  e=3.850E-06  Rattus norvegicus
  3ogf-assembly1_C  TM=9.151E-01  e=4.681E-05  synthetic construct
  1q1u-assembly1_A  TM=8.498E-01  e=5.572E-05  Homo sapiens
  3snv-assembly2_B  TM=7.835E-01  e=1.680E-04  Homo sapiens
  4f34-assembly1_A  TM=7.816E-01  e=2.247E-04  synthetic construct